Protein AF-A0A2E7NWS7-F1 (afdb_monomer)

pLDDT: mean 83.48, std 20.77, range [31.22, 98.38]

Solvent-accessible surface area (backbone atoms only — not comparable to full-atom values): 10881 Å² total; per-residue (Å²): 132,73,81,77,79,81,59,67,86,86,75,59,65,58,85,76,67,69,60,54,88,76,41,39,50,63,60,41,52,51,30,56,71,34,55,66,56,49,61,60,50,28,48,52,43,64,72,68,67,62,80,74,80,62,51,94,60,87,58,79,69,86,60,34,64,53,44,43,37,49,25,42,44,36,50,54,54,49,48,52,52,36,50,53,47,39,48,73,68,67,52,90,75,79,91,56,64,69,58,52,52,48,51,54,50,46,45,71,78,39,55,84,27,46,29,74,72,79,81,50,77,67,45,38,49,59,40,41,54,52,53,37,54,56,38,66,76,42,49,89,77,39,22,42,87,90,36,81,42,62,82,60,70,53,61,73,50,71,57,53,55,55,58,49,51,53,53,52,52,53,61,73,67,51,76,83,74,82,79,75,133

Nearest PDB structures (foldseek):
  1eni-assembly1_A  TM=9.028E-01  e=1.210E-08  Tequatrovirus T4
  1vas-assembly1_A  TM=8.992E-01  e=1.031E-07  Tequatrovirus T4
  2fcc-assembly2_B  TM=9.096E-01  e=2.380E-07  Tequatrovirus T4
  1enk-assembly1_A  TM=8.926E-01  e=9.265E-07  Tequatrovirus T4

Sequence (181 aa):
MDLHLLLPEDRMTRINTISPMDLLDQHLFAEWRELPRIFALARYWSDSGERSKIPDSYRLGAGHVRFFYDKLQWLAYRHAILTSELLARGYKLGSYDEQREYLKWLKAEYPQLWNGWEPSPADHRINLQRLQAKLEAKPDFYTQKKRRACPKHYEGRWMWWYRVTDKSRELLQQPAKDINP

Radius of gyration: 18.29 Å; Cα contacts (8 Å, |Δi|>4): 145; chains: 1; bounding box: 40×66×40 Å

Secondary structure (DSSP, 8-state):
--GGGSS-GGGS-----S-GGGS-HHHHHHHHHHTTHHHHHHHHHHHTT--PPPPSS--SSTTTTGGGTTBHHHHHHHHHHHHHHHHHTT------HHHHHHHHHHHHH-GGGB------HHHHHHHHHHHHHHHHHSGGG-EETTEEPPTTTTTTHHHHHHHHHHHHHHHHTS-------

Structure (mmCIF, N/CA/C/O backbone):
data_AF-A0A2E7NWS7-F1
#
_entry.id   AF-A0A2E7NWS7-F1
#
loop_
_atom_site.group_PDB
_atom_site.id
_atom_site.type_symbol
_atom_site.label_atom_id
_atom_site.label_alt_id
_atom_site.label_comp_id
_atom_site.label_asym_id
_atom_site.label_entity_id
_atom_site.label_seq_id
_atom_site.pdbx_PDB_ins_code
_atom_site.Cartn_x
_atom_site.Cartn_y
_atom_site.Cartn_z
_atom_site.occupancy
_atom_site.B_iso_or_equiv
_atom_site.auth_seq_id
_atom_site.auth_comp_id
_atom_site.auth_asym_id
_atom_site.auth_atom_id
_atom_site.pdbx_PDB_model_num
ATOM 1 N N . MET A 1 1 ? 3.474 -25.542 -11.628 1.00 31.78 1 MET A N 1
ATOM 2 C CA . MET A 1 1 ? 2.713 -25.589 -10.362 1.00 31.78 1 MET A CA 1
ATOM 3 C C . MET A 1 1 ? 2.728 -24.193 -9.785 1.00 31.78 1 MET A C 1
ATOM 5 O O . MET A 1 1 ? 3.804 -23.691 -9.492 1.00 31.78 1 MET A O 1
ATOM 9 N N . ASP A 1 2 ? 1.571 -23.541 -9.747 1.00 31.48 2 ASP A N 1
ATOM 10 C CA . ASP A 1 2 ? 1.462 -22.149 -9.320 1.00 31.48 2 ASP A CA 1
ATOM 11 C C . ASP A 1 2 ? 1.604 -22.073 -7.792 1.00 31.48 2 ASP A C 1
ATOM 13 O O . ASP A 1 2 ? 0.732 -22.524 -7.044 1.00 31.48 2 ASP A O 1
ATOM 17 N N . LEU A 1 3 ? 2.745 -21.557 -7.327 1.00 31.67 3 LEU A N 1
ATOM 18 C CA . LEU A 1 3 ? 3.114 -21.465 -5.909 1.00 31.67 3 LEU A CA 1
ATOM 19 C C . LEU A 1 3 ? 2.136 -20.576 -5.107 1.00 31.67 3 LEU A C 1
ATOM 21 O O . LEU A 1 3 ? 2.158 -20.567 -3.877 1.00 31.67 3 LEU A O 1
ATOM 25 N N . HIS A 1 4 ? 1.254 -19.848 -5.800 1.00 38.12 4 HIS A N 1
ATOM 26 C CA . HIS A 1 4 ? 0.215 -19.000 -5.225 1.00 38.12 4 HIS A CA 1
ATOM 27 C C . HIS A 1 4 ? -1.014 -19.753 -4.686 1.00 38.12 4 HIS A C 1
ATOM 29 O O . HIS A 1 4 ? -1.813 -19.141 -3.981 1.00 38.12 4 HIS A O 1
ATOM 35 N N . LEU A 1 5 ? -1.175 -21.055 -4.965 1.00 35.38 5 LEU A N 1
ATOM 36 C CA . LEU A 1 5 ? -2.379 -21.821 -4.595 1.00 35.38 5 LEU A CA 1
ATOM 37 C C . LEU A 1 5 ? -2.325 -22.518 -3.220 1.00 35.38 5 LEU A C 1
ATOM 39 O O . LEU A 1 5 ? -3.316 -23.118 -2.815 1.00 35.38 5 LEU A O 1
ATOM 43 N N . LEU A 1 6 ? -1.206 -22.448 -2.488 1.00 31.22 6 LEU A N 1
ATOM 44 C CA . LEU A 1 6 ? -1.020 -23.178 -1.218 1.00 31.22 6 LEU A CA 1
ATOM 45 C C . LEU A 1 6 ? -0.652 -22.298 -0.014 1.00 31.22 6 LEU A C 1
ATOM 47 O O . LEU A 1 6 ? -0.157 -22.803 0.991 1.00 31.22 6 LEU A O 1
ATOM 51 N N . LEU A 1 7 ? -0.903 -20.988 -0.071 1.00 34.09 7 LEU A N 1
ATOM 52 C CA . LEU A 1 7 ? -0.703 -20.107 1.082 1.00 34.09 7 LEU A CA 1
ATOM 53 C C . LEU A 1 7 ? -2.026 -19.442 1.483 1.00 34.09 7 LEU A C 1
ATOM 55 O O . LEU A 1 7 ? -2.755 -18.986 0.601 1.00 34.09 7 LEU A O 1
ATOM 59 N N . PRO A 1 8 ? -2.351 -19.376 2.791 1.00 40.38 8 PRO A N 1
ATOM 60 C CA . PRO A 1 8 ? -3.571 -18.730 3.259 1.00 40.38 8 PRO A CA 1
ATOM 61 C C . PRO A 1 8 ? -3.630 -17.290 2.737 1.00 40.38 8 PRO A C 1
ATOM 63 O O . PRO A 1 8 ? -2.614 -16.595 2.691 1.00 40.38 8 PRO A O 1
ATOM 66 N N . GLU A 1 9 ? -4.829 -16.824 2.375 1.00 49.28 9 GLU A N 1
ATOM 67 C CA . GLU A 1 9 ? -5.095 -15.480 1.829 1.00 49.28 9 GLU A CA 1
ATOM 68 C C . GLU A 1 9 ? -4.592 -14.308 2.711 1.00 49.28 9 GLU A C 1
ATOM 70 O O . GLU A 1 9 ? -4.728 -13.143 2.332 1.00 49.28 9 GLU A O 1
ATOM 75 N N . ASP A 1 10 ? -4.047 -14.585 3.901 1.00 46.34 10 ASP A N 1
ATOM 76 C CA . ASP A 1 10 ? -3.416 -13.615 4.801 1.00 46.34 10 ASP A CA 1
ATOM 77 C C . ASP A 1 10 ? -1.966 -13.245 4.431 1.00 46.34 10 ASP A C 1
ATOM 79 O O . ASP A 1 10 ? -1.443 -12.275 4.975 1.00 46.34 10 ASP A O 1
ATOM 83 N N . ARG A 1 11 ? -1.335 -13.956 3.481 1.00 53.81 11 ARG A N 1
ATOM 84 C CA . ARG A 1 11 ? 0.044 -13.688 3.023 1.00 53.81 11 ARG A CA 1
ATOM 85 C C . ARG A 1 11 ? 0.145 -12.894 1.721 1.00 53.81 11 ARG A C 1
ATOM 87 O O . ARG A 1 11 ? 1.234 -12.792 1.154 1.00 53.81 11 ARG A O 1
ATOM 94 N N . MET A 1 12 ? -0.957 -12.354 1.211 1.00 62.94 12 MET A N 1
ATOM 95 C CA . MET A 1 12 ? -0.928 -11.558 -0.014 1.00 62.94 12 MET A CA 1
ATOM 96 C C . MET A 1 12 ? -0.760 -10.079 0.326 1.00 62.94 12 MET A C 1
ATOM 98 O O . MET A 1 12 ? -1.660 -9.492 0.924 1.00 62.94 12 MET A O 1
ATOM 102 N N . THR A 1 13 ? 0.346 -9.479 -0.131 1.00 79.56 13 THR A N 1
ATOM 103 C CA . THR A 1 13 ? 0.516 -8.021 -0.155 1.00 79.56 13 THR A CA 1
ATOM 104 C C . THR A 1 13 ? -0.719 -7.393 -0.793 1.00 79.56 13 THR A C 1
ATOM 106 O O . THR A 1 13 ? -0.966 -7.594 -1.985 1.00 79.56 13 THR A O 1
ATOM 109 N N . ARG A 1 14 ? -1.504 -6.657 0.001 1.00 91.38 14 ARG A N 1
ATOM 110 C CA . ARG A 1 14 ? -2.707 -5.966 -0.477 1.00 91.38 14 ARG A CA 1
ATOM 111 C C . ARG A 1 14 ? -2.504 -4.462 -0.445 1.00 91.38 14 ARG A C 1
ATOM 113 O O . ARG A 1 14 ? -2.409 -3.865 0.623 1.00 91.38 14 ARG A O 1
ATOM 120 N N . ILE A 1 15 ? -2.538 -3.862 -1.624 1.00 96.69 15 ILE A N 1
ATOM 121 C CA . ILE A 1 15 ? -2.524 -2.421 -1.808 1.00 96.69 15 ILE A CA 1
ATOM 122 C C . ILE A 1 15 ? -3.959 -1.924 -1.926 1.00 96.69 15 ILE A C 1
ATOM 124 O O . ILE A 1 15 ? -4.731 -2.320 -2.811 1.00 96.69 15 ILE A O 1
ATOM 128 N N . ASN A 1 16 ? -4.329 -1.075 -0.981 1.00 96.75 16 ASN A N 1
ATOM 129 C CA . ASN A 1 16 ? -5.620 -0.429 -0.956 1.00 96.75 16 ASN A CA 1
ATOM 130 C C . ASN A 1 16 ? -5.595 0.813 -1.844 1.00 96.75 16 ASN A C 1
ATOM 132 O O . ASN A 1 16 ? -4.544 1.292 -2.255 1.00 96.75 16 ASN A O 1
ATOM 136 N N . THR A 1 17 ? -6.766 1.325 -2.188 1.00 95.62 17 THR A N 1
ATOM 137 C CA . THR A 1 17 ? -6.880 2.522 -3.034 1.00 95.62 17 THR A CA 1
ATOM 138 C C . THR A 1 17 ? -7.410 3.706 -2.241 1.00 95.62 17 THR A C 1
ATOM 140 O O . THR A 1 17 ? -7.111 4.844 -2.574 1.00 95.62 17 THR A O 1
ATOM 143 N N . ILE A 1 18 ? -8.143 3.462 -1.151 1.00 94.31 18 ILE A N 1
ATOM 144 C CA . ILE A 1 18 ? -8.714 4.523 -0.316 1.00 94.31 18 ILE A CA 1
ATOM 145 C C . ILE A 1 18 ? -7.652 5.299 0.478 1.00 94.31 18 ILE A C 1
ATOM 147 O O . ILE A 1 18 ? -6.502 4.860 0.628 1.00 94.31 18 ILE A O 1
ATOM 151 N N . SER A 1 19 ? -8.077 6.450 1.007 1.00 93.81 19 SER A N 1
ATOM 152 C CA . SER A 1 19 ? -7.271 7.309 1.876 1.00 93.81 19 SER A CA 1
ATOM 153 C C . SER A 1 19 ? -6.786 6.550 3.122 1.00 93.81 19 SER A C 1
ATOM 155 O O . SER A 1 19 ? -7.600 5.891 3.777 1.00 93.81 19 SER A O 1
ATOM 157 N N . PRO A 1 20 ? -5.500 6.673 3.510 1.00 95.50 20 PRO A N 1
ATOM 158 C CA . PRO A 1 20 ? -4.986 6.124 4.765 1.00 95.50 20 PRO A CA 1
ATOM 159 C C . PRO A 1 20 ? -5.781 6.543 6.007 1.00 95.50 20 PRO A C 1
ATOM 161 O O . PRO A 1 20 ? -5.979 5.729 6.908 1.00 95.50 20 PRO A O 1
ATOM 164 N N . MET A 1 21 ? -6.307 7.774 6.031 1.00 93.94 21 MET A N 1
ATOM 165 C CA . MET A 1 21 ? -7.132 8.291 7.136 1.00 93.94 21 MET A CA 1
ATOM 166 C C . MET A 1 21 ? -8.401 7.459 7.370 1.00 93.94 21 MET A C 1
ATOM 168 O O . MET A 1 21 ? -8.897 7.367 8.495 1.00 93.94 21 MET A O 1
ATOM 172 N N . ASP A 1 22 ? -8.899 6.817 6.314 1.00 94.31 22 ASP A N 1
ATOM 173 C CA . ASP A 1 22 ? -10.102 5.992 6.344 1.00 94.31 22 ASP A CA 1
ATOM 174 C C . ASP A 1 22 ? -9.806 4.514 6.605 1.00 94.31 22 ASP A C 1
ATOM 176 O O . ASP A 1 22 ? -10.730 3.731 6.839 1.00 94.31 22 ASP A O 1
ATOM 180 N N . LEU A 1 23 ? -8.538 4.099 6.585 1.00 96.75 23 LEU A N 1
ATOM 181 C CA . LEU A 1 23 ? -8.164 2.733 6.926 1.00 96.75 23 LEU A CA 1
ATOM 182 C C . LEU A 1 23 ? -8.283 2.508 8.434 1.00 96.75 23 LEU A C 1
ATOM 184 O O . LEU A 1 23 ? -7.879 3.344 9.244 1.00 96.75 23 LEU A O 1
ATOM 188 N N . LEU A 1 24 ? -8.802 1.342 8.812 1.00 97.38 24 LEU A N 1
ATOM 189 C CA . LEU A 1 24 ? -8.701 0.833 10.174 1.00 97.38 24 LEU A CA 1
ATOM 190 C C . LEU A 1 24 ? -7.235 0.542 10.498 1.00 97.38 24 LEU A C 1
ATOM 192 O O . LEU A 1 24 ? -6.440 0.245 9.610 1.00 97.38 24 LEU A O 1
ATOM 196 N N . ASP A 1 25 ? -6.887 0.633 11.771 1.00 97.44 25 ASP A N 1
ATOM 197 C CA . ASP A 1 25 ? -5.523 0.583 12.297 1.00 97.44 25 ASP A CA 1
ATOM 198 C C . ASP A 1 25 ? -4.734 -0.637 11.784 1.00 97.44 25 ASP A C 1
ATOM 200 O O . ASP A 1 25 ? -3.603 -0.520 11.314 1.00 97.44 25 ASP A O 1
ATOM 204 N N . GLN A 1 26 ? -5.366 -1.808 11.791 1.00 96.94 26 GLN A N 1
ATOM 205 C CA . GLN A 1 26 ? -4.784 -3.073 11.348 1.00 96.94 26 GLN A CA 1
ATOM 206 C C . GLN A 1 26 ? -4.626 -3.116 9.824 1.00 96.94 26 GLN A C 1
ATOM 208 O O . GLN A 1 26 ? -3.633 -3.638 9.327 1.00 96.94 26 GLN A O 1
ATOM 213 N N . HIS A 1 27 ? -5.578 -2.551 9.072 1.00 96.88 27 HIS A N 1
ATOM 214 C CA . HIS A 1 27 ? -5.481 -2.456 7.613 1.00 96.88 27 HIS A CA 1
ATOM 215 C C . HIS A 1 27 ? -4.379 -1.489 7.179 1.00 96.88 27 HIS A C 1
ATOM 217 O O . HIS A 1 27 ? -3.604 -1.816 6.284 1.00 96.88 27 HIS A O 1
ATOM 223 N N . LEU A 1 28 ? -4.295 -0.339 7.847 1.00 97.62 28 LEU A N 1
ATOM 224 C CA . LEU A 1 28 ? -3.268 0.673 7.645 1.00 97.62 28 LEU A CA 1
ATOM 225 C C . LEU A 1 28 ? -1.869 0.095 7.890 1.00 97.62 28 LEU A C 1
ATOM 227 O O . LEU A 1 28 ? -0.998 0.188 7.027 1.00 97.62 28 LEU A O 1
ATOM 231 N N . PHE A 1 29 ? -1.667 -0.535 9.050 1.00 96.06 29 PHE A N 1
ATOM 232 C CA . PHE A 1 29 ? -0.366 -1.086 9.420 1.00 96.06 29 PHE A CA 1
ATOM 233 C C . PHE A 1 29 ? 0.041 -2.276 8.540 1.00 96.06 29 PHE A C 1
ATOM 235 O O . PHE A 1 29 ? 1.203 -2.381 8.148 1.00 96.06 29 PHE A O 1
ATOM 242 N N . ALA A 1 30 ? -0.905 -3.160 8.198 1.00 94.88 30 ALA A N 1
ATOM 243 C CA . ALA A 1 30 ? -0.635 -4.292 7.314 1.00 94.88 30 ALA A CA 1
ATOM 244 C C . ALA A 1 30 ? -0.175 -3.826 5.927 1.00 94.88 30 ALA A C 1
ATOM 246 O O . ALA A 1 30 ? 0.859 -4.284 5.445 1.00 94.88 30 ALA A O 1
ATOM 247 N N . GLU A 1 31 ? -0.892 -2.871 5.328 1.00 96.38 31 GLU A N 1
ATOM 248 C CA . GLU A 1 31 ? -0.530 -2.329 4.020 1.00 96.38 31 GLU A CA 1
ATOM 249 C C . GLU A 1 31 ? 0.840 -1.650 4.046 1.00 96.38 31 GLU A C 1
ATOM 251 O O . GLU A 1 31 ? 1.681 -1.934 3.195 1.00 96.38 31 GLU A O 1
ATOM 256 N N . TRP A 1 32 ? 1.086 -0.798 5.044 1.00 95.62 32 TRP A N 1
ATOM 257 C CA . TRP A 1 32 ? 2.375 -0.133 5.222 1.00 95.62 32 TRP A CA 1
ATOM 258 C C . TRP A 1 32 ? 3.541 -1.134 5.276 1.00 95.62 32 TRP A C 1
ATOM 260 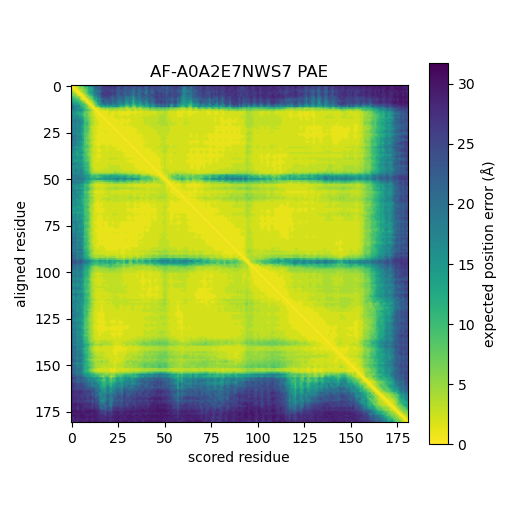O O . TRP A 1 32 ? 4.547 -0.949 4.598 1.00 95.62 32 TRP A O 1
ATOM 270 N N . ARG A 1 33 ? 3.389 -2.236 6.018 1.00 93.38 33 ARG A N 1
ATOM 271 C CA . ARG A 1 33 ? 4.425 -3.272 6.157 1.00 93.38 33 ARG A CA 1
ATOM 272 C C . ARG A 1 33 ? 4.635 -4.095 4.880 1.00 93.38 33 ARG A C 1
ATOM 274 O O . ARG A 1 33 ? 5.723 -4.621 4.647 1.00 93.38 33 ARG A O 1
ATOM 281 N N . GLU A 1 34 ? 3.587 -4.290 4.086 1.00 93.19 34 GLU A N 1
ATOM 282 C CA . GLU A 1 34 ? 3.598 -5.201 2.936 1.00 93.19 34 GLU A CA 1
ATOM 283 C C . GLU A 1 34 ? 3.930 -4.515 1.612 1.00 93.19 34 GLU A C 1
ATOM 285 O O . GLU A 1 34 ? 4.553 -5.145 0.754 1.00 93.19 34 GLU A O 1
ATOM 290 N N . LEU A 1 35 ? 3.555 -3.243 1.451 1.00 95.19 35 LEU A N 1
ATOM 291 C CA . LEU A 1 35 ? 3.794 -2.452 0.243 1.00 95.19 35 LEU A CA 1
ATOM 292 C C . LEU A 1 35 ? 5.269 -2.449 -0.195 1.00 95.19 35 LEU A C 1
ATOM 294 O O . LEU A 1 35 ? 5.512 -2.686 -1.381 1.00 95.19 35 LEU A O 1
ATOM 298 N N . PRO A 1 36 ? 6.267 -2.290 0.702 1.00 93.69 36 PRO A N 1
ATOM 299 C CA . PRO A 1 36 ? 7.674 -2.238 0.305 1.00 93.69 36 PRO A CA 1
ATOM 300 C C . PRO A 1 36 ? 8.167 -3.475 -0.453 1.00 93.69 36 PRO A C 1
ATOM 302 O O . PRO A 1 36 ? 9.110 -3.387 -1.236 1.00 93.69 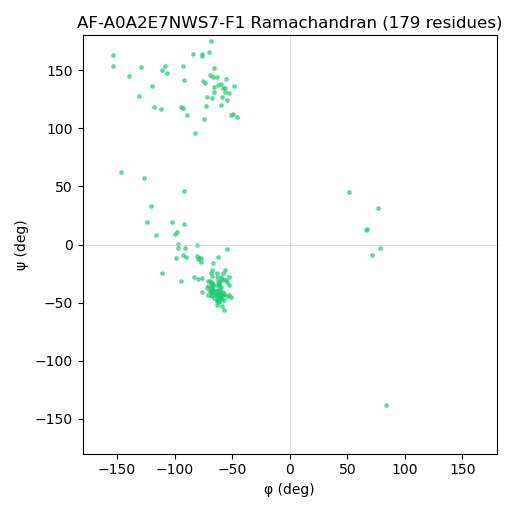36 PRO A O 1
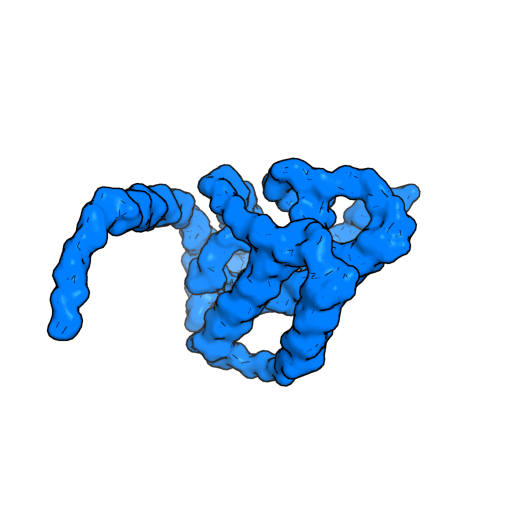ATOM 305 N N . ARG A 1 37 ? 7.512 -4.628 -0.268 1.00 92.94 37 ARG A N 1
ATOM 306 C CA . ARG A 1 37 ? 7.862 -5.883 -0.950 1.00 92.94 37 ARG A CA 1
ATOM 307 C C . ARG A 1 37 ? 7.694 -5.783 -2.467 1.00 92.94 37 ARG A C 1
ATOM 309 O O . ARG A 1 37 ? 8.408 -6.466 -3.195 1.00 92.94 37 ARG A O 1
ATOM 316 N N . ILE A 1 38 ? 6.782 -4.932 -2.946 1.00 95.75 38 ILE A N 1
ATOM 317 C CA . ILE A 1 38 ? 6.510 -4.783 -4.382 1.00 95.75 38 ILE A CA 1
ATOM 318 C C . ILE A 1 38 ? 7.712 -4.187 -5.114 1.00 95.75 38 ILE A C 1
ATOM 320 O O . ILE A 1 38 ? 7.991 -4.610 -6.229 1.00 95.75 38 ILE A O 1
ATOM 324 N N . PHE A 1 39 ? 8.464 -3.277 -4.490 1.00 96.25 39 PHE A N 1
ATOM 325 C CA . PHE A 1 39 ? 9.630 -2.653 -5.122 1.00 96.25 39 PHE A CA 1
ATOM 326 C C . PHE A 1 39 ? 10.684 -3.691 -5.536 1.00 96.25 39 PHE A C 1
ATOM 328 O O . PHE A 1 39 ? 11.142 -3.700 -6.677 1.00 96.25 39 PHE A O 1
ATOM 335 N N . ALA A 1 40 ? 11.002 -4.624 -4.634 1.00 93.88 40 ALA A N 1
ATOM 336 C CA . ALA A 1 40 ? 11.951 -5.699 -4.912 1.00 93.88 40 ALA A CA 1
ATOM 337 C C . ALA A 1 40 ? 11.420 -6.692 -5.959 1.00 93.88 40 ALA A C 1
ATOM 339 O O . ALA A 1 40 ? 12.181 -7.152 -6.811 1.00 93.88 40 ALA A O 1
ATOM 340 N N . LEU A 1 41 ? 10.120 -7.002 -5.915 1.00 94.94 41 LEU A N 1
ATOM 341 C CA . LEU A 1 41 ? 9.474 -7.898 -6.875 1.00 94.94 41 LEU A CA 1
ATOM 342 C C . LEU A 1 41 ? 9.419 -7.303 -8.288 1.00 94.94 41 LEU A C 1
ATOM 344 O O . LEU A 1 41 ? 9.688 -8.012 -9.252 1.00 94.94 41 LEU A O 1
ATOM 348 N N . ALA A 1 42 ? 9.114 -6.010 -8.408 1.00 95.88 42 ALA A N 1
ATOM 349 C CA . ALA A 1 42 ? 9.084 -5.297 -9.681 1.00 95.88 42 ALA A CA 1
ATOM 350 C C . ALA A 1 42 ? 10.477 -5.237 -10.320 1.00 95.88 42 ALA A C 1
ATOM 352 O O . ALA A 1 42 ? 10.616 -5.499 -11.514 1.00 95.88 42 ALA A O 1
ATOM 353 N N . ARG A 1 43 ? 11.513 -4.984 -9.505 1.00 95.62 43 ARG A N 1
ATOM 354 C CA . ARG A 1 43 ? 12.912 -5.073 -9.936 1.00 95.62 43 ARG A CA 1
ATOM 355 C C . ARG A 1 43 ? 13.237 -6.463 -10.482 1.00 95.62 43 ARG A C 1
ATOM 357 O O . ARG A 1 43 ? 13.641 -6.581 -11.628 1.00 95.62 43 ARG A O 1
ATOM 364 N N . TYR A 1 44 ? 13.004 -7.508 -9.682 1.00 94.81 44 TYR A N 1
ATOM 365 C CA . TYR A 1 44 ? 13.302 -8.886 -10.087 1.00 94.81 44 TYR A CA 1
ATOM 366 C C . TYR A 1 44 ? 12.568 -9.281 -11.374 1.00 94.81 44 TYR A C 1
ATOM 368 O O . TYR A 1 44 ? 13.148 -9.912 -12.254 1.00 94.81 44 TYR A O 1
ATOM 376 N N . TRP A 1 45 ? 11.306 -8.873 -11.507 1.00 94.38 45 TRP A N 1
ATOM 377 C CA . TRP A 1 45 ? 10.536 -9.083 -12.726 1.00 94.38 45 TRP A CA 1
ATOM 378 C C . TRP A 1 45 ? 11.181 -8.389 -13.935 1.00 94.38 45 TRP A C 1
ATOM 380 O O . TRP A 1 45 ? 11.373 -9.037 -14.963 1.00 94.38 45 TRP A O 1
ATOM 390 N N . SER A 1 46 ? 11.596 -7.125 -13.797 1.00 93.62 46 SER A N 1
ATOM 391 C CA . SER A 1 46 ? 12.295 -6.391 -14.860 1.00 93.62 46 SER A CA 1
ATOM 392 C C . SER A 1 46 ? 13.625 -7.051 -15.243 1.00 93.62 46 SER A C 1
ATOM 394 O O . SER A 1 46 ? 13.903 -7.198 -16.431 1.00 93.62 46 SER A O 1
ATOM 396 N N . ASP A 1 47 ? 14.416 -7.491 -14.262 1.00 94.75 47 ASP A N 1
ATOM 397 C CA . ASP A 1 47 ? 15.725 -8.128 -14.481 1.00 94.75 47 ASP A CA 1
ATOM 398 C C . ASP A 1 47 ? 15.613 -9.501 -15.143 1.00 94.75 47 ASP A C 1
ATOM 400 O O . ASP A 1 47 ? 16.442 -9.881 -15.967 1.00 94.75 47 ASP A O 1
ATOM 404 N N . SER A 1 48 ? 14.574 -10.259 -14.792 1.00 91.50 48 SER A N 1
ATOM 405 C CA . SER A 1 48 ? 14.356 -11.605 -15.325 1.00 91.50 48 SER A CA 1
ATOM 406 C C . SER A 1 48 ? 14.042 -11.627 -16.826 1.00 91.50 48 SER A C 1
ATOM 408 O O . SER A 1 48 ? 14.078 -12.690 -17.446 1.00 91.50 48 SER A O 1
ATOM 410 N N . GLY A 1 49 ? 13.679 -10.480 -17.413 1.00 84.81 49 GLY A N 1
ATOM 411 C CA . GLY A 1 49 ? 13.162 -10.402 -18.779 1.00 84.81 49 GLY A CA 1
ATOM 412 C C . GLY A 1 49 ? 11.801 -11.091 -18.958 1.00 84.81 49 GLY A C 1
ATOM 413 O O . GLY A 1 49 ? 11.375 -11.314 -20.095 1.00 84.81 49 GLY A O 1
ATOM 414 N N . GLU A 1 50 ? 11.116 -11.447 -17.862 1.00 82.19 50 GLU A N 1
ATOM 415 C CA . GLU A 1 50 ? 9.801 -12.082 -17.882 1.00 82.19 50 GLU A CA 1
ATOM 416 C C . GLU A 1 50 ? 8.786 -11.172 -18.586 1.00 82.19 50 GLU A C 1
ATOM 418 O O . GLU A 1 50 ? 8.480 -10.070 -18.145 1.00 82.19 50 GLU A O 1
ATOM 423 N N . ARG A 1 51 ? 8.188 -11.663 -19.676 1.00 77.12 51 ARG A N 1
ATOM 424 C CA . ARG A 1 51 ? 7.201 -10.908 -20.473 1.00 77.12 51 ARG A CA 1
ATOM 425 C C . ARG A 1 51 ? 5.757 -11.142 -20.038 1.00 77.12 51 ARG A C 1
ATOM 427 O O . ARG A 1 51 ? 4.824 -10.889 -20.800 1.00 77.12 51 ARG A O 1
ATOM 434 N N . SER A 1 52 ? 5.563 -11.659 -18.827 1.00 85.62 52 SER A N 1
ATOM 435 C CA . SER A 1 52 ? 4.237 -11.824 -18.247 1.00 85.62 52 SER A CA 1
ATOM 436 C C . SER A 1 52 ? 3.497 -10.496 -18.259 1.00 85.62 52 SER A C 1
ATOM 438 O O . SER A 1 52 ? 3.968 -9.508 -17.698 1.00 85.62 52 SER A O 1
ATOM 440 N N . LYS A 1 53 ? 2.310 -10.490 -18.866 1.00 90.88 53 LYS A N 1
ATOM 441 C CA . LYS A 1 53 ? 1.519 -9.273 -19.020 1.00 90.88 53 LYS A CA 1
ATOM 442 C C . LYS A 1 53 ? 1.194 -8.662 -17.652 1.00 90.88 53 LYS A C 1
ATOM 444 O O . LYS A 1 53 ? 0.639 -9.337 -16.775 1.00 90.88 53 LYS A O 1
ATOM 449 N N . ILE A 1 54 ? 1.520 -7.379 -17.493 1.00 94.50 54 ILE A N 1
ATOM 450 C CA . ILE A 1 54 ? 1.004 -6.550 -16.404 1.00 94.50 54 ILE A CA 1
ATOM 451 C C . ILE A 1 54 ? -0.495 -6.359 -16.653 1.00 94.50 54 ILE A C 1
ATOM 453 O O . ILE A 1 54 ? -0.885 -5.974 -17.754 1.00 94.50 54 ILE A O 1
ATOM 457 N N . PRO A 1 55 ? -1.358 -6.669 -15.675 1.00 96.44 55 PRO A N 1
ATOM 458 C CA . PRO A 1 55 ? -2.776 -6.362 -15.764 1.00 96.44 55 PRO A CA 1
ATOM 459 C C . PRO A 1 55 ? -3.087 -4.924 -16.197 1.00 96.44 55 PRO A C 1
ATOM 461 O O . PRO A 1 55 ? -2.536 -3.981 -15.642 1.00 96.44 55 PRO A O 1
ATOM 464 N N . ASP A 1 56 ? -4.051 -4.756 -17.104 1.00 95.50 56 ASP A N 1
ATOM 465 C CA . ASP A 1 56 ? -4.470 -3.423 -17.577 1.00 95.50 56 ASP A CA 1
ATOM 466 C C . ASP A 1 56 ? -5.376 -2.693 -16.562 1.00 95.50 56 ASP A C 1
ATOM 468 O O . ASP A 1 56 ? -5.610 -1.493 -16.661 1.00 95.50 56 ASP A O 1
ATOM 472 N N . SER A 1 57 ? -5.907 -3.423 -15.576 1.00 95.69 57 SER A N 1
ATOM 473 C CA . SER A 1 57 ? -6.877 -2.926 -14.599 1.00 95.69 57 SER A CA 1
ATOM 474 C C . SER A 1 57 ? -6.598 -3.441 -13.192 1.00 95.69 57 SER A C 1
ATOM 476 O O . SER A 1 57 ? -6.177 -4.596 -13.002 1.00 95.69 57 SER A O 1
ATOM 478 N N . TYR A 1 58 ? -6.876 -2.580 -12.206 1.00 96.38 58 TYR A N 1
ATOM 479 C CA . TYR A 1 58 ? -6.784 -2.925 -10.794 1.00 96.38 58 TYR A CA 1
ATOM 480 C C . TYR A 1 58 ? -7.728 -4.086 -10.480 1.00 96.38 58 TYR A C 1
ATOM 482 O O . TYR A 1 58 ? -8.863 -4.168 -10.950 1.00 96.38 58 TYR A O 1
ATOM 490 N N . ARG A 1 59 ? -7.229 -5.021 -9.679 1.00 94.62 59 ARG A N 1
ATOM 491 C CA . ARG A 1 59 ? -7.923 -6.254 -9.303 1.00 94.62 59 ARG A CA 1
ATOM 492 C C . ARG A 1 59 ? -7.419 -6.730 -7.959 1.00 94.62 59 ARG A C 1
ATOM 494 O O . ARG A 1 59 ? -6.339 -6.333 -7.542 1.00 94.62 59 ARG A O 1
ATOM 501 N N . LEU A 1 60 ? -8.158 -7.615 -7.305 1.00 92.06 60 LEU A N 1
ATOM 502 C CA . LEU A 1 60 ? -7.718 -8.297 -6.088 1.00 92.06 60 LEU A CA 1
ATOM 503 C C . LEU A 1 60 ? -7.431 -9.770 -6.387 1.00 92.06 60 LEU A C 1
ATOM 505 O O . LEU A 1 60 ? -8.034 -10.344 -7.290 1.00 92.06 60 LEU A O 1
ATOM 509 N N . GLY A 1 61 ? -6.545 -10.390 -5.607 1.00 90.44 61 GLY A N 1
ATOM 510 C CA . GLY A 1 61 ? -6.140 -11.779 -5.821 1.00 90.44 61 GLY A CA 1
ATOM 511 C C . GLY A 1 61 ? -5.034 -11.904 -6.869 1.00 90.44 61 GLY A C 1
ATOM 512 O O . GLY A 1 61 ? -4.075 -11.127 -6.872 1.00 90.44 61 GLY A O 1
ATOM 513 N N . ALA A 1 62 ? -5.146 -12.900 -7.748 1.00 89.62 62 ALA A N 1
ATOM 514 C CA . ALA A 1 62 ? -4.132 -13.185 -8.757 1.00 89.62 62 ALA A CA 1
ATOM 515 C C . ALA A 1 62 ? -3.844 -11.956 -9.643 1.00 89.62 62 ALA A C 1
ATOM 517 O O . ALA A 1 62 ? -4.748 -11.288 -10.149 1.00 89.62 62 ALA A O 1
ATOM 518 N N . GLY A 1 63 ? -2.559 -11.640 -9.811 1.00 92.12 63 GLY A N 1
ATOM 519 C CA . GLY A 1 63 ? -2.102 -10.482 -10.581 1.00 92.12 63 GLY A CA 1
ATOM 520 C C . GLY A 1 63 ? -2.199 -9.129 -9.864 1.00 92.12 63 GLY A C 1
ATOM 521 O O . GLY A 1 63 ? -1.725 -8.148 -10.424 1.00 92.12 63 GLY A O 1
ATOM 522 N N . HIS A 1 64 ? -2.733 -9.050 -8.637 1.00 95.38 64 HIS A N 1
ATOM 523 C CA . HIS A 1 64 ? -2.822 -7.787 -7.886 1.00 95.38 64 HIS A CA 1
ATOM 524 C C . HIS A 1 64 ? -1.456 -7.121 -7.684 1.00 95.38 64 HIS A C 1
ATOM 526 O O . HIS A 1 64 ? -1.300 -5.940 -7.952 1.00 95.38 64 HIS A O 1
ATOM 532 N N . VAL A 1 65 ? -0.449 -7.878 -7.244 1.00 95.38 65 VAL A N 1
ATOM 533 C CA . VAL A 1 65 ? 0.900 -7.334 -7.017 1.00 95.38 65 VAL A CA 1
ATOM 534 C C . VAL A 1 65 ? 1.562 -6.937 -8.340 1.00 95.38 65 VAL A C 1
ATOM 536 O O . VAL A 1 65 ? 2.094 -5.835 -8.452 1.00 95.38 65 VAL A O 1
ATOM 539 N N . ARG A 1 66 ? 1.450 -7.789 -9.370 1.00 95.38 66 ARG A N 1
ATOM 540 C CA . ARG A 1 66 ? 1.999 -7.526 -10.710 1.00 95.38 66 ARG A CA 1
ATOM 541 C C . ARG A 1 66 ? 1.388 -6.285 -11.362 1.00 95.38 66 ARG A C 1
ATOM 543 O O . ARG A 1 66 ? 2.101 -5.580 -12.062 1.00 95.38 66 ARG A O 1
ATOM 550 N N . PHE A 1 67 ? 0.109 -5.987 -11.108 1.00 97.44 67 PHE A N 1
ATOM 551 C CA . PHE A 1 67 ? -0.537 -4.752 -11.575 1.00 97.44 67 PHE A CA 1
ATOM 552 C C . PHE A 1 67 ? 0.251 -3.493 -11.185 1.00 97.44 67 PHE A C 1
ATOM 554 O O . PHE A 1 67 ? 0.179 -2.505 -11.903 1.00 97.44 67 PHE A O 1
ATOM 561 N N . PHE A 1 68 ? 1.007 -3.518 -10.083 1.00 98.00 68 PHE A N 1
ATOM 562 C CA . PHE A 1 68 ? 1.761 -2.364 -9.599 1.00 98.00 68 PHE A CA 1
ATOM 563 C C . PHE A 1 68 ? 3.239 -2.330 -10.004 1.00 98.00 68 PHE A C 1
ATOM 565 O O . PHE A 1 68 ? 3.932 -1.394 -9.607 1.00 98.00 68 PHE A O 1
ATOM 572 N N . TYR A 1 69 ? 3.747 -3.309 -10.758 1.00 97.19 69 TYR A N 1
ATOM 573 C CA . TYR A 1 69 ? 5.179 -3.372 -11.085 1.00 97.19 69 TYR A CA 1
ATOM 574 C C . TYR A 1 69 ? 5.679 -2.158 -11.868 1.00 97.19 69 TYR A C 1
ATOM 576 O O . TYR A 1 69 ? 6.808 -1.734 -11.663 1.00 97.19 69 TYR A O 1
ATOM 584 N N . ASP A 1 70 ? 4.828 -1.559 -12.693 1.00 97.25 70 ASP A N 1
ATOM 585 C CA . ASP A 1 70 ? 5.105 -0.358 -13.480 1.00 97.25 70 ASP A CA 1
ATOM 586 C C . ASP A 1 70 ? 4.581 0.937 -12.832 1.00 97.25 70 ASP A C 1
ATOM 588 O O . ASP A 1 70 ? 4.563 1.974 -13.488 1.00 97.25 70 ASP A O 1
ATOM 592 N N . LYS A 1 71 ? 4.132 0.903 -11.567 1.00 98.25 71 LYS A N 1
ATOM 593 C CA . LYS A 1 71 ? 3.457 2.023 -10.872 1.00 98.25 71 LYS A CA 1
ATOM 594 C C . LYS A 1 71 ? 4.205 2.466 -9.612 1.00 98.25 71 LYS A C 1
ATOM 596 O O . LYS A 1 71 ? 3.598 2.840 -8.600 1.00 98.25 71 LYS A O 1
ATOM 601 N N . LEU A 1 72 ? 5.537 2.381 -9.629 1.00 98.38 72 LEU A N 1
ATOM 602 C CA . LEU A 1 72 ? 6.348 2.553 -8.421 1.00 98.38 72 LEU A CA 1
ATOM 603 C C . LEU A 1 72 ? 6.312 3.983 -7.869 1.00 98.38 72 LEU A C 1
ATOM 605 O O . LEU A 1 72 ? 6.410 4.156 -6.653 1.00 98.38 72 LEU A O 1
ATOM 609 N N . GLN A 1 73 ? 6.085 4.998 -8.713 1.00 98.06 73 GLN A N 1
ATOM 610 C CA . GLN A 1 73 ? 5.912 6.378 -8.246 1.00 98.06 73 GLN A CA 1
ATOM 611 C C . GLN A 1 73 ? 4.680 6.503 -7.343 1.00 98.06 73 GLN A C 1
ATOM 613 O O . GLN A 1 73 ? 4.757 7.098 -6.264 1.00 98.06 73 GLN A O 1
ATOM 618 N N . TRP A 1 74 ? 3.554 5.913 -7.758 1.00 97.81 74 TRP A N 1
ATOM 619 C CA . TRP A 1 74 ? 2.329 5.923 -6.960 1.00 97.81 74 TRP A CA 1
ATOM 620 C C . TRP A 1 74 ? 2.503 5.147 -5.652 1.00 97.81 74 TRP A C 1
ATOM 622 O O . TRP A 1 74 ? 2.094 5.630 -4.597 1.00 97.81 74 TRP A O 1
ATOM 632 N N . LEU A 1 75 ? 3.172 3.988 -5.684 1.00 97.94 75 LEU A N 1
ATOM 633 C CA . LEU A 1 75 ? 3.465 3.216 -4.473 1.00 97.94 75 LEU A CA 1
ATOM 634 C C . LEU A 1 75 ? 4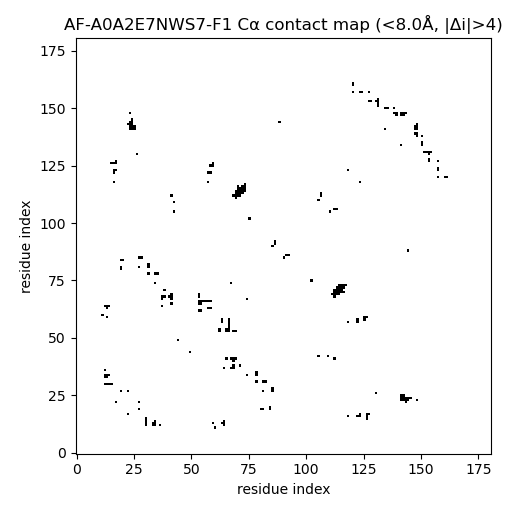.377 3.964 -3.496 1.00 97.94 75 LEU A C 1
ATOM 636 O O . LEU A 1 75 ? 4.128 3.927 -2.292 1.00 97.94 75 LEU A O 1
ATOM 640 N N . ALA A 1 76 ? 5.407 4.655 -3.987 1.00 97.06 76 ALA A N 1
ATOM 641 C CA . ALA A 1 76 ? 6.300 5.449 -3.148 1.00 97.06 76 ALA A CA 1
ATOM 642 C C . ALA A 1 76 ? 5.540 6.586 -2.445 1.00 97.06 76 ALA A C 1
ATOM 644 O O . ALA A 1 76 ? 5.656 6.749 -1.228 1.00 97.06 76 ALA A O 1
ATOM 645 N N . TYR A 1 77 ? 4.695 7.315 -3.186 1.00 96.25 77 TYR A N 1
ATOM 646 C CA . TYR A 1 77 ? 3.813 8.332 -2.608 1.00 96.25 77 TYR A CA 1
ATOM 647 C C . TYR A 1 77 ? 2.845 7.726 -1.584 1.00 96.25 77 TYR A C 1
ATOM 649 O O . TYR A 1 77 ? 2.721 8.224 -0.464 1.00 96.25 77 TYR A O 1
ATOM 657 N N . ARG A 1 78 ? 2.211 6.601 -1.933 1.00 97.12 78 ARG A N 1
ATOM 658 C CA . ARG A 1 78 ? 1.284 5.887 -1.056 1.00 97.12 78 ARG A CA 1
ATOM 659 C C . ARG A 1 78 ? 1.949 5.442 0.248 1.00 97.12 78 ARG A C 1
ATOM 661 O O . ARG A 1 78 ? 1.385 5.629 1.322 1.00 97.12 78 ARG A O 1
ATOM 668 N N . HIS A 1 79 ? 3.159 4.897 0.181 1.00 96.00 79 HIS A N 1
ATOM 669 C CA . HIS A 1 79 ? 3.911 4.495 1.365 1.00 96.00 79 HIS A CA 1
ATOM 670 C C . HIS A 1 79 ? 4.221 5.684 2.285 1.00 96.00 79 HIS A C 1
ATOM 672 O O . HIS A 1 79 ? 4.105 5.564 3.507 1.00 96.00 79 HIS A O 1
ATOM 678 N N . ALA A 1 80 ? 4.553 6.847 1.714 1.00 94.88 80 ALA A N 1
ATOM 679 C CA . ALA A 1 80 ? 4.784 8.065 2.485 1.00 94.88 80 ALA A CA 1
ATOM 680 C C . ALA A 1 80 ? 3.520 8.512 3.242 1.00 94.88 80 ALA A C 1
ATOM 682 O O . ALA A 1 80 ? 3.586 8.739 4.449 1.00 94.88 80 ALA A O 1
ATOM 683 N N . ILE A 1 81 ? 2.355 8.557 2.585 1.00 96.12 81 ILE A N 1
ATOM 684 C CA . ILE A 1 81 ? 1.097 8.949 3.250 1.00 96.12 81 ILE A CA 1
ATOM 685 C C . ILE A 1 81 ? 0.616 7.915 4.285 1.00 96.12 81 ILE A C 1
ATOM 687 O O . ILE A 1 81 ? 0.066 8.304 5.313 1.00 96.12 81 ILE A O 1
ATOM 691 N N . LEU A 1 82 ? 0.863 6.613 4.071 1.00 96.19 82 LEU A N 1
ATOM 692 C CA . LEU A 1 82 ? 0.607 5.568 5.075 1.00 96.19 82 LEU A CA 1
ATOM 693 C C . LEU A 1 82 ? 1.493 5.767 6.313 1.00 96.19 82 LEU A C 1
ATOM 695 O O . LEU A 1 82 ? 1.014 5.676 7.442 1.00 96.19 82 LEU A O 1
ATOM 699 N N . THR A 1 83 ? 2.774 6.076 6.094 1.00 95.44 83 THR A N 1
ATOM 700 C CA . THR A 1 83 ? 3.747 6.342 7.163 1.00 95.44 83 THR A CA 1
ATOM 701 C C . THR A 1 83 ? 3.324 7.555 7.990 1.00 95.44 83 THR A C 1
ATOM 703 O O . THR A 1 83 ? 3.272 7.467 9.216 1.00 95.44 83 THR A O 1
ATOM 706 N N . SER A 1 84 ? 2.952 8.661 7.338 1.00 95.50 84 SER A N 1
ATOM 707 C CA . SER A 1 84 ? 2.465 9.867 8.017 1.00 95.50 84 SER A CA 1
ATOM 708 C C . SER A 1 84 ? 1.222 9.596 8.866 1.00 95.50 84 SER A C 1
ATOM 710 O O . SER A 1 84 ? 1.162 10.030 10.014 1.00 95.50 84 SER A O 1
ATOM 712 N N . GLU A 1 85 ? 0.255 8.835 8.347 1.00 97.31 85 GLU A N 1
ATOM 713 C CA . GLU A 1 85 ? -0.956 8.485 9.097 1.00 97.31 85 GLU A CA 1
ATOM 714 C C . GLU A 1 85 ? -0.649 7.580 10.305 1.00 97.31 85 GLU A C 1
ATOM 716 O O . GLU A 1 85 ? -1.200 7.779 11.388 1.00 97.31 85 GLU A O 1
ATOM 721 N N . LEU A 1 86 ? 0.262 6.610 10.167 1.00 96.50 86 LEU A N 1
ATOM 722 C CA . LEU A 1 86 ? 0.697 5.773 11.291 1.00 96.50 86 LEU A CA 1
ATOM 723 C C . LEU A 1 86 ? 1.382 6.598 12.387 1.00 96.50 86 LEU A C 1
ATOM 725 O O . LEU A 1 86 ? 1.068 6.432 13.569 1.00 96.50 86 LEU A O 1
ATOM 729 N N . LEU A 1 87 ? 2.275 7.516 12.014 1.00 95.62 87 LEU A N 1
ATOM 730 C CA . LEU A 1 87 ? 2.909 8.432 12.964 1.00 95.62 87 LEU A CA 1
ATOM 731 C C . LEU A 1 87 ? 1.866 9.321 13.656 1.00 95.62 87 LEU A C 1
ATOM 733 O O . LEU A 1 87 ? 1.891 9.444 14.880 1.00 95.62 87 LEU A O 1
ATOM 737 N N . ALA A 1 88 ? 0.890 9.848 12.911 1.00 96.19 88 ALA A N 1
ATOM 738 C CA . ALA A 1 88 ? -0.207 10.648 13.460 1.00 96.19 88 ALA A CA 1
ATOM 739 C C . ALA A 1 88 ? -1.087 9.863 14.453 1.00 96.19 88 ALA A C 1
ATOM 741 O O . ALA A 1 88 ? -1.593 10.425 15.424 1.00 96.19 88 ALA A O 1
ATOM 742 N N . ARG A 1 89 ? -1.234 8.543 14.267 1.00 97.12 89 A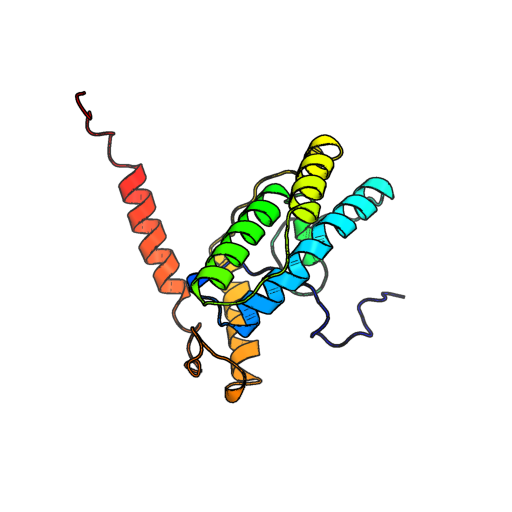RG A N 1
ATOM 743 C CA . ARG A 1 89 ? -1.915 7.644 15.221 1.00 97.12 89 ARG A CA 1
ATOM 744 C C . ARG A 1 89 ? -1.035 7.220 16.407 1.00 97.12 89 ARG A C 1
ATOM 746 O O . ARG A 1 89 ? -1.496 6.492 17.294 1.00 97.12 89 ARG A O 1
ATOM 753 N N . GLY A 1 90 ? 0.214 7.678 16.461 1.00 96.12 90 GLY A N 1
ATOM 754 C CA . GLY A 1 90 ? 1.159 7.404 17.540 1.00 96.12 90 GLY A CA 1
ATOM 755 C C . GLY A 1 90 ? 1.762 6.000 17.491 1.00 96.12 90 GLY A C 1
ATOM 756 O O . GLY A 1 90 ? 2.018 5.419 18.548 1.00 96.12 90 GLY A O 1
ATOM 757 N N . TYR A 1 91 ? 1.936 5.426 16.297 1.00 95.38 91 TYR A N 1
ATOM 758 C CA . TYR A 1 91 ? 2.745 4.220 16.115 1.00 95.38 91 TYR A CA 1
ATOM 759 C C . TYR A 1 91 ? 4.233 4.563 16.196 1.00 95.38 91 TYR A C 1
ATOM 761 O O . TYR A 1 91 ? 4.679 5.578 15.665 1.00 95.38 91 TYR A O 1
ATOM 769 N N . LYS A 1 92 ? 5.015 3.686 16.831 1.00 93.50 92 LYS A N 1
ATOM 770 C CA . LYS A 1 92 ? 6.479 3.754 16.811 1.00 93.50 92 LYS A CA 1
ATOM 771 C C . LYS A 1 92 ? 6.977 2.952 15.616 1.00 93.50 92 LYS A C 1
ATOM 773 O O . LYS A 1 92 ? 6.812 1.735 15.585 1.00 93.50 92 LYS A O 1
ATOM 778 N N . LEU A 1 93 ? 7.536 3.643 14.633 1.00 89.94 93 LEU A N 1
ATOM 779 C CA . LEU A 1 93 ? 8.054 3.047 13.407 1.00 89.94 93 LEU A CA 1
ATOM 780 C C . LEU A 1 93 ? 9.590 3.067 13.444 1.00 89.94 93 LEU A C 1
ATOM 782 O O . LEU A 1 93 ? 10.172 3.965 14.049 1.00 89.94 93 LEU A O 1
ATOM 786 N N . GLY A 1 94 ? 10.238 2.069 12.838 1.00 82.38 94 GLY A N 1
ATOM 787 C CA . GLY A 1 94 ? 11.702 2.032 12.709 1.00 82.38 94 GLY A CA 1
ATOM 788 C C . GLY A 1 94 ? 12.242 3.116 11.766 1.00 82.38 94 GLY A C 1
ATOM 789 O O . GLY A 1 94 ? 11.464 3.838 11.142 1.00 82.38 94 GLY A O 1
ATOM 790 N N . SER A 1 95 ? 13.572 3.232 11.653 1.00 70.19 95 SER A N 1
ATOM 791 C CA . SER A 1 95 ? 14.189 4.130 10.663 1.00 70.19 95 SER A CA 1
ATOM 792 C C . SER A 1 95 ? 13.853 3.692 9.230 1.00 70.19 95 SER A C 1
ATOM 794 O O . SER A 1 95 ? 13.760 2.500 8.943 1.00 70.19 95 SER A O 1
ATOM 796 N N . TYR A 1 96 ? 13.677 4.671 8.339 1.00 72.75 96 TYR A N 1
ATOM 797 C CA . TYR A 1 96 ? 13.324 4.488 6.924 1.00 72.75 96 TYR A CA 1
ATOM 798 C C . TYR A 1 96 ? 14.404 4.980 5.962 1.00 72.75 96 TYR A C 1
ATOM 800 O O . TYR A 1 96 ? 14.157 5.070 4.758 1.00 72.75 96 TYR A O 1
ATOM 808 N N . ASP A 1 97 ? 15.575 5.354 6.468 1.00 77.94 97 ASP A N 1
ATOM 809 C CA . ASP A 1 97 ? 16.605 5.978 5.638 1.00 77.94 97 ASP A CA 1
ATOM 810 C C . ASP A 1 97 ? 17.100 5.017 4.552 1.00 77.94 97 ASP A C 1
ATOM 812 O O . ASP A 1 97 ? 17.155 5.390 3.383 1.00 77.94 97 ASP A O 1
ATOM 816 N N . GLU A 1 98 ? 17.284 3.740 4.894 1.00 81.88 98 GLU A N 1
ATOM 817 C CA . GLU A 1 98 ? 17.637 2.686 3.936 1.00 81.88 98 GLU A CA 1
ATOM 818 C C . GLU A 1 98 ? 16.587 2.524 2.828 1.00 81.88 98 GLU A C 1
ATOM 820 O O . GLU A 1 98 ? 16.924 2.402 1.651 1.00 81.88 98 GLU A O 1
ATOM 825 N N . GLN A 1 99 ? 15.296 2.575 3.176 1.00 85.88 99 GLN A N 1
ATOM 826 C CA . GLN A 1 99 ? 14.226 2.475 2.187 1.00 85.88 99 GLN A CA 1
ATOM 827 C C . GLN A 1 99 ? 14.211 3.695 1.260 1.00 85.88 99 GLN A C 1
ATOM 829 O O . GLN A 1 99 ? 13.997 3.548 0.058 1.00 85.88 99 GLN A O 1
ATOM 834 N N . ARG A 1 100 ? 14.435 4.901 1.792 1.00 88.38 100 ARG A N 1
ATOM 835 C CA . ARG A 1 100 ? 14.489 6.128 0.985 1.00 88.38 100 ARG A CA 1
ATOM 836 C C . ARG A 1 100 ? 15.631 6.089 -0.021 1.00 88.38 100 ARG A C 1
ATOM 838 O O . ARG A 1 100 ? 15.403 6.403 -1.188 1.00 88.38 100 ARG A O 1
ATOM 845 N N . GLU A 1 101 ? 16.820 5.673 0.405 1.00 92.94 101 GLU A N 1
ATOM 846 C CA . GLU A 1 101 ? 17.964 5.529 -0.499 1.00 92.94 101 GLU A CA 1
ATOM 847 C C . GLU A 1 101 ? 17.727 4.423 -1.533 1.00 92.94 101 GLU A C 1
ATOM 849 O O . GLU A 1 101 ? 17.955 4.639 -2.725 1.00 92.94 101 GLU A O 1
ATOM 854 N N . TYR A 1 102 ? 17.146 3.291 -1.124 1.00 93.50 102 TYR A N 1
ATOM 855 C CA . TYR A 1 102 ? 16.754 2.235 -2.057 1.00 93.50 102 TYR A CA 1
ATOM 856 C C . TYR A 1 102 ? 15.768 2.730 -3.124 1.00 93.50 102 TYR A C 1
ATOM 858 O O . TYR A 1 102 ? 15.935 2.422 -4.301 1.00 93.50 102 TYR A O 1
ATOM 866 N N . LEU A 1 103 ? 14.767 3.533 -2.751 1.00 95.12 103 LEU A N 1
ATOM 867 C CA . LEU A 1 103 ? 13.804 4.097 -3.701 1.00 95.12 103 LEU A CA 1
ATOM 868 C C . LEU A 1 103 ? 14.440 5.108 -4.665 1.00 95.12 103 LEU A C 1
ATOM 870 O O . LEU A 1 103 ? 14.061 5.139 -5.835 1.00 95.12 103 LEU A O 1
ATOM 874 N N . LYS A 1 104 ? 15.408 5.914 -4.208 1.00 96.25 104 LYS A N 1
ATOM 875 C CA . LYS A 1 104 ? 16.168 6.820 -5.087 1.00 96.25 104 LYS A CA 1
ATOM 876 C C . LYS A 1 104 ? 16.967 6.039 -6.126 1.00 96.25 104 LYS A C 1
ATOM 878 O O . LYS A 1 104 ? 16.884 6.358 -7.309 1.00 96.25 104 LYS A O 1
ATOM 883 N N . TRP A 1 105 ? 17.689 5.009 -5.687 1.00 97.31 105 TRP A N 1
ATOM 884 C CA . TRP A 1 105 ? 18.436 4.119 -6.574 1.00 97.31 105 TRP A CA 1
ATOM 885 C C . TRP A 1 105 ? 17.504 3.397 -7.556 1.00 97.31 105 TRP A C 1
ATOM 887 O O . TRP A 1 105 ? 17.727 3.439 -8.760 1.00 97.31 105 TRP A O 1
ATOM 897 N N . LEU A 1 106 ? 16.398 2.825 -7.068 1.00 96.75 106 LEU A N 1
ATOM 898 C CA . LEU A 1 106 ? 15.437 2.100 -7.901 1.00 96.75 106 LEU A CA 1
ATOM 899 C C . LEU A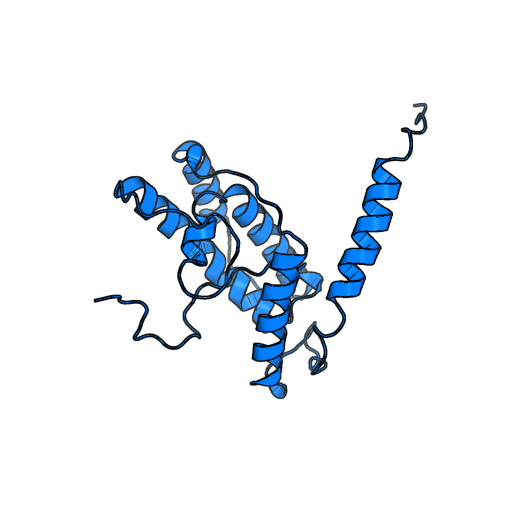 1 106 ? 14.828 2.996 -8.986 1.00 96.75 106 LEU A C 1
ATOM 901 O O . LEU A 1 106 ? 14.659 2.557 -10.118 1.00 96.75 106 LEU A O 1
ATOM 905 N N . LYS A 1 107 ? 14.534 4.259 -8.661 1.00 97.69 107 LYS A N 1
ATOM 906 C CA . LYS A 1 107 ? 14.065 5.251 -9.634 1.00 97.69 107 LYS A CA 1
ATOM 907 C C . LYS A 1 107 ? 15.108 5.548 -10.716 1.00 97.69 107 LYS A C 1
ATOM 909 O O . LYS A 1 107 ? 14.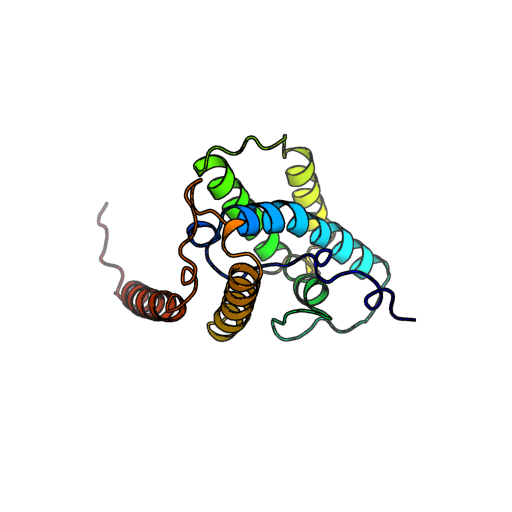727 5.747 -11.865 1.00 97.69 107 LYS A O 1
ATOM 914 N N . ALA A 1 108 ? 16.386 5.634 -10.344 1.00 97.81 108 ALA A N 1
ATOM 915 C CA . ALA A 1 108 ? 17.471 5.932 -11.276 1.00 97.81 108 ALA A CA 1
ATOM 916 C C . ALA A 1 108 ? 17.750 4.758 -12.228 1.00 97.81 108 ALA A C 1
ATOM 918 O O . ALA A 1 108 ? 17.883 4.975 -13.428 1.00 97.81 108 ALA A O 1
ATOM 919 N N . GLU A 1 109 ? 17.775 3.531 -11.705 1.00 97.94 109 GLU A N 1
ATOM 920 C CA . GLU A 1 109 ? 18.105 2.326 -12.479 1.00 97.94 109 GLU A CA 1
ATOM 921 C C . GLU A 1 109 ? 16.914 1.751 -13.265 1.00 97.94 109 GLU A C 1
ATOM 923 O O . GLU A 1 109 ? 17.102 1.133 -14.309 1.00 97.94 109 GLU A O 1
ATOM 928 N N . TYR A 1 110 ? 15.678 1.953 -12.787 1.00 97.31 110 TYR A N 1
ATOM 929 C CA . TYR A 1 110 ? 14.460 1.400 -13.399 1.00 97.31 110 TYR A CA 1
ATOM 930 C C . TYR A 1 110 ? 13.415 2.491 -13.685 1.00 97.31 110 TYR A C 1
ATOM 932 O O . TYR A 1 110 ? 12.272 2.394 -13.213 1.00 97.31 110 TYR A O 1
ATOM 940 N N . PRO A 1 111 ? 13.751 3.538 -14.465 1.00 97.44 111 PRO A N 1
ATOM 941 C CA . PRO A 1 111 ? 12.825 4.633 -14.755 1.00 97.44 111 PRO A CA 1
ATOM 942 C C . PRO A 1 111 ? 11.534 4.155 -15.439 1.00 97.44 111 PRO A C 1
ATOM 944 O O . PRO A 1 111 ? 10.473 4.728 -15.205 1.00 97.44 111 PRO A O 1
ATOM 947 N N . GLN A 1 112 ? 11.589 3.064 -16.210 1.00 95.81 112 GLN A N 1
ATOM 948 C CA . GLN A 1 112 ? 10.435 2.448 -16.873 1.00 95.81 112 GLN A CA 1
ATOM 949 C C . GLN A 1 112 ? 9.375 1.907 -15.903 1.00 95.81 112 GLN A C 1
ATOM 951 O O . GLN A 1 112 ? 8.211 1.780 -16.279 1.00 95.81 112 GLN A O 1
ATOM 956 N N . LEU A 1 113 ? 9.758 1.584 -14.662 1.00 97.06 113 LEU A N 1
ATOM 957 C CA . LEU A 1 113 ? 8.837 1.113 -13.625 1.00 97.06 113 LEU A CA 1
ATOM 958 C C . LEU A 1 113 ? 8.250 2.273 -12.802 1.00 97.06 113 LEU A C 1
ATOM 960 O O . LEU A 1 113 ? 7.326 2.087 -12.007 1.00 97.06 113 LEU A O 1
ATOM 964 N N . TRP A 1 114 ? 8.790 3.484 -12.958 1.00 97.75 114 TRP A N 1
ATOM 965 C CA . TRP A 1 114 ? 8.518 4.625 -12.088 1.00 97.75 114 TRP A CA 1
ATOM 966 C C . TRP A 1 114 ? 7.356 5.499 -12.577 1.00 97.75 114 TRP A C 1
ATOM 968 O O . TRP A 1 114 ? 7.453 6.726 -12.577 1.00 97.75 114 TRP A O 1
ATOM 978 N N . ASN A 1 115 ? 6.238 4.887 -12.972 1.00 97.50 115 ASN A N 1
ATOM 979 C CA . ASN A 1 115 ? 5.075 5.636 -13.452 1.00 97.50 115 ASN A CA 1
ATOM 980 C C . ASN A 1 115 ? 4.077 5.945 -12.330 1.00 97.50 115 ASN A C 1
ATOM 982 O O . ASN A 1 115 ? 3.971 5.233 -11.321 1.00 97.50 115 ASN A O 1
ATOM 986 N N . GLY A 1 116 ? 3.333 7.032 -12.524 1.00 95.50 116 GLY A N 1
ATOM 987 C CA . GLY A 1 116 ? 2.164 7.371 -11.726 1.00 95.50 116 GLY A CA 1
ATOM 988 C C . GLY A 1 116 ? 0.951 6.518 -12.099 1.00 95.50 116 GLY A C 1
ATOM 989 O O . GLY A 1 116 ? 0.882 5.912 -13.166 1.00 95.50 116 GLY A O 1
ATOM 990 N N . TRP A 1 117 ? -0.027 6.486 -11.203 1.00 96.81 117 TRP A N 1
ATOM 991 C CA . TRP A 1 117 ? -1.333 5.879 -11.427 1.00 96.81 117 TRP A CA 1
ATOM 992 C C . TRP A 1 117 ? -2.357 6.565 -10.528 1.00 96.81 117 TRP A C 1
ATOM 994 O O . TRP A 1 117 ? -2.000 7.073 -9.466 1.00 96.81 117 TRP A O 1
ATOM 1004 N N . GLU A 1 118 ? -3.621 6.561 -10.932 1.00 92.69 118 GLU A N 1
ATOM 1005 C CA . GLU A 1 118 ? -4.720 7.055 -10.113 1.00 92.69 118 GLU A CA 1
ATOM 1006 C C . GLU A 1 118 ? -5.849 6.015 -10.097 1.00 92.69 118 GLU A C 1
ATOM 1008 O O . GLU A 1 118 ? -6.262 5.548 -11.164 1.00 92.69 118 GLU A O 1
ATOM 1013 N N . PRO A 1 119 ? -6.334 5.606 -8.910 1.00 93.88 119 PRO A N 1
ATOM 1014 C CA . PRO A 1 119 ? -7.448 4.679 -8.811 1.00 93.88 119 PRO A CA 1
ATOM 1015 C C . PRO A 1 119 ? -8.736 5.304 -9.342 1.00 93.88 119 PRO A C 1
ATOM 1017 O O . PRO A 1 119 ? -9.107 6.424 -8.999 1.00 93.88 119 PRO A O 1
ATOM 1020 N N . SER A 1 120 ? -9.472 4.533 -10.132 1.00 92.38 120 SER A N 1
ATOM 1021 C CA . SER A 1 120 ? -10.818 4.897 -10.550 1.00 92.38 120 SER A CA 1
ATOM 1022 C C . SER A 1 120 ? -11.837 4.674 -9.418 1.00 92.38 120 SER A C 1
ATOM 1024 O O . SER A 1 120 ? -11.601 3.898 -8.481 1.00 92.38 120 SER A O 1
ATOM 1026 N N . PRO A 1 121 ? -13.047 5.256 -9.517 1.00 89.81 121 PRO A N 1
ATOM 1027 C CA . PRO A 1 121 ? -14.141 4.941 -8.597 1.00 89.81 121 PRO A CA 1
ATOM 1028 C C . PRO A 1 121 ? -14.491 3.444 -8.534 1.00 89.81 121 PRO A C 1
ATOM 1030 O O . PRO A 1 121 ? -14.912 2.947 -7.486 1.00 89.81 121 PRO A O 1
ATOM 1033 N N . ALA A 1 122 ? -14.304 2.704 -9.634 1.00 91.12 122 ALA A N 1
ATOM 1034 C CA . ALA A 1 122 ? -14.504 1.257 -9.662 1.00 91.12 122 ALA A CA 1
ATOM 1035 C C . ALA A 1 122 ? -13.439 0.521 -8.831 1.00 91.12 122 ALA A C 1
ATOM 1037 O O . ALA A 1 122 ? -13.774 -0.395 -8.077 1.00 91.12 122 ALA A O 1
ATOM 1038 N N . ASP A 1 123 ? -12.187 0.979 -8.881 1.00 93.75 123 ASP A N 1
ATOM 1039 C CA . ASP A 1 123 ? -11.077 0.398 -8.118 1.00 93.75 123 ASP A CA 1
ATOM 1040 C C . ASP A 1 123 ? -11.277 0.609 -6.616 1.00 93.75 123 ASP A C 1
ATOM 1042 O O . ASP A 1 123 ? -11.089 -0.307 -5.809 1.00 93.75 123 ASP A O 1
ATOM 1046 N N . HIS A 1 124 ? -11.744 1.800 -6.229 1.00 92.88 124 HIS A N 1
ATOM 1047 C CA . HIS A 1 124 ? -12.175 2.078 -4.860 1.00 92.88 124 HIS A CA 1
ATOM 1048 C C . HIS A 1 124 ? -13.307 1.164 -4.405 1.00 92.88 124 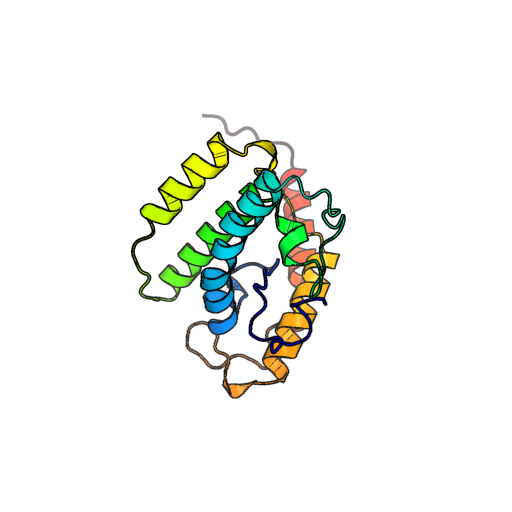HIS A C 1
ATOM 1050 O O . HIS A 1 124 ? -13.257 0.657 -3.286 1.00 92.88 124 HIS A O 1
ATOM 1056 N N . ARG A 1 125 ? -14.308 0.909 -5.254 1.00 92.19 125 ARG A N 1
ATOM 1057 C CA . ARG A 1 125 ? -15.431 0.022 -4.918 1.00 92.19 125 ARG A CA 1
ATOM 1058 C C . ARG A 1 125 ? -14.961 -1.405 -4.642 1.00 92.19 125 ARG A C 1
ATOM 1060 O O . ARG A 1 125 ? -15.317 -1.958 -3.604 1.00 92.19 125 ARG A O 1
ATOM 1067 N N . ILE A 1 126 ? -14.134 -1.966 -5.527 1.00 93.25 126 ILE A N 1
ATOM 1068 C CA . ILE A 1 126 ? -13.557 -3.310 -5.362 1.00 93.25 126 ILE A CA 1
ATOM 1069 C C . ILE A 1 126 ? -12.743 -3.380 -4.062 1.00 93.25 126 ILE A C 1
ATOM 1071 O O . ILE A 1 126 ? -12.859 -4.334 -3.288 1.00 93.25 126 ILE A O 1
ATOM 1075 N N . ASN A 1 127 ? -11.937 -2.351 -3.788 1.00 94.56 127 ASN A N 1
ATOM 1076 C CA . ASN A 1 127 ? -11.127 -2.294 -2.579 1.00 94.56 127 ASN A CA 1
ATOM 1077 C C . ASN A 1 127 ? -11.971 -2.190 -1.293 1.00 94.56 127 ASN A C 1
ATOM 1079 O O . ASN A 1 127 ? -11.739 -2.945 -0.347 1.00 94.56 127 ASN A O 1
ATOM 1083 N N . LEU A 1 128 ? -12.974 -1.308 -1.271 1.00 94.75 128 LEU A N 1
ATOM 1084 C CA . LEU A 1 128 ? -13.885 -1.118 -0.138 1.00 94.75 128 LEU A CA 1
ATOM 1085 C C . LEU A 1 128 ? -14.665 -2.393 0.189 1.00 94.75 128 LEU A C 1
ATOM 1087 O O . LEU A 1 128 ? -14.736 -2.765 1.357 1.00 94.75 128 LEU A O 1
ATOM 1091 N N . GLN A 1 129 ? -15.180 -3.099 -0.823 1.00 93.50 129 GLN A N 1
ATOM 1092 C CA . GLN A 1 129 ? -15.871 -4.381 -0.632 1.00 93.50 129 GLN A CA 1
ATOM 1093 C C . GLN A 1 129 ? -14.975 -5.403 0.077 1.00 93.50 129 GLN A C 1
ATOM 1095 O O . GLN A 1 129 ? -15.408 -6.078 1.009 1.00 93.50 129 GLN A O 1
ATOM 1100 N N . ARG A 1 130 ? -13.693 -5.484 -0.305 1.00 94.50 130 ARG A N 1
ATOM 1101 C CA . ARG A 1 130 ? -12.742 -6.391 0.349 1.00 94.50 130 ARG A CA 1
ATOM 1102 C C . ARG A 1 130 ? -12.416 -5.972 1.781 1.00 94.50 130 ARG A C 1
ATOM 1104 O O . ARG A 1 130 ? -12.288 -6.845 2.637 1.00 94.50 130 ARG A O 1
ATOM 1111 N N . LEU A 1 131 ? -12.246 -4.676 2.040 1.00 95.38 131 LEU A N 1
ATOM 1112 C CA . LEU A 1 131 ? -11.991 -4.159 3.387 1.00 95.38 131 LEU A CA 1
ATOM 1113 C C . LEU A 1 131 ? -13.180 -4.420 4.321 1.00 95.38 131 LEU A C 1
ATOM 1115 O O . LEU A 1 131 ? -12.967 -4.855 5.452 1.00 95.38 131 LEU A O 1
ATOM 1119 N N . GLN A 1 132 ? -14.403 -4.223 3.826 1.00 95.00 132 GLN A N 1
ATOM 1120 C CA . GLN A 1 132 ? -15.637 -4.520 4.550 1.00 95.00 132 GLN A CA 1
ATOM 1121 C C . GLN A 1 132 ? -15.756 -6.018 4.860 1.00 95.00 132 GLN A C 1
ATOM 1123 O O . GLN A 1 132 ? -15.902 -6.383 6.020 1.00 95.00 132 GLN A O 1
ATOM 1128 N N . ALA A 1 133 ? -15.548 -6.896 3.873 1.00 93.69 133 ALA A N 1
ATOM 1129 C CA . ALA A 1 133 ? -15.582 -8.343 4.096 1.00 93.69 133 ALA A CA 1
ATOM 1130 C C . ALA A 1 133 ? -14.531 -8.820 5.123 1.00 93.69 133 ALA A C 1
ATOM 1132 O O . ALA A 1 133 ? -14.788 -9.718 5.922 1.00 93.69 133 ALA A O 1
ATOM 1133 N N . LYS A 1 134 ? -13.328 -8.218 5.136 1.00 94.19 134 LYS A N 1
ATOM 1134 C CA . LYS A 1 134 ? -12.302 -8.528 6.149 1.00 94.19 134 LYS A CA 1
ATOM 1135 C C . LYS A 1 134 ? -12.719 -8.057 7.547 1.00 94.19 134 LYS A C 1
ATOM 1137 O O . LYS A 1 134 ? -12.484 -8.791 8.502 1.00 94.19 134 LYS A O 1
ATOM 1142 N N . LEU A 1 135 ? -13.339 -6.879 7.653 1.00 94.94 135 LEU A N 1
ATOM 1143 C CA . LEU A 1 135 ? -13.893 -6.358 8.904 1.00 94.94 135 LEU A CA 1
ATOM 1144 C C . LEU A 1 135 ? -14.993 -7.274 9.459 1.00 94.94 135 LEU A C 1
ATOM 1146 O O . LEU A 1 135 ? -14.917 -7.671 10.617 1.00 94.94 135 LEU A O 1
ATOM 1150 N N . GLU A 1 136 ? -15.958 -7.661 8.626 1.00 94.69 136 GLU A N 1
ATOM 1151 C CA . GLU A 1 136 ? -17.072 -8.547 8.997 1.00 94.69 136 GLU A CA 1
ATOM 1152 C C . GLU A 1 136 ? -16.610 -9.929 9.458 1.00 94.69 136 GLU A C 1
ATOM 1154 O O . GLU A 1 136 ? -17.199 -10.507 10.366 1.00 94.69 136 GLU A O 1
ATOM 1159 N N . ALA A 1 137 ? -15.524 -10.447 8.880 1.00 94.06 137 ALA A N 1
ATOM 1160 C CA . ALA A 1 137 ? -14.960 -11.727 9.289 1.00 94.06 137 ALA A CA 1
ATOM 1161 C C . ALA A 1 137 ? -14.339 -11.697 10.700 1.00 94.06 137 ALA A C 1
ATOM 1163 O O . ALA A 1 137 ? -14.189 -12.751 11.317 1.00 94.06 137 ALA A O 1
ATOM 1164 N N . LYS A 1 138 ? -13.919 -10.523 11.202 1.00 93.56 138 LYS A N 1
ATOM 1165 C CA . LYS A 1 138 ? -13.261 -10.363 12.515 1.00 93.56 138 LYS A CA 1
ATOM 1166 C C . LYS A 1 138 ? -13.628 -9.020 13.178 1.00 93.56 138 LYS A C 1
ATOM 1168 O O . LYS A 1 138 ? -12.734 -8.206 13.415 1.00 93.56 138 LYS A O 1
ATOM 1173 N N . PRO A 1 139 ? -14.902 -8.761 13.509 1.00 90.69 139 PRO A N 1
ATOM 1174 C CA . PRO A 1 139 ? -15.370 -7.428 13.904 1.00 90.69 139 PRO A CA 1
ATOM 1175 C C . PRO A 1 139 ? -14.690 -6.894 15.173 1.00 90.69 139 PRO A C 1
ATOM 1177 O O . PRO A 1 139 ? -14.375 -5.709 15.249 1.00 90.69 139 PRO A O 1
ATOM 1180 N N . ASP A 1 140 ? -14.385 -7.767 16.136 1.00 93.06 140 ASP A N 1
ATOM 1181 C CA . ASP A 1 140 ? -13.747 -7.381 17.403 1.00 93.06 140 ASP A CA 1
ATOM 1182 C C . ASP A 1 140 ? -12.232 -7.151 17.298 1.00 93.06 140 ASP A C 1
ATOM 1184 O O . ASP A 1 140 ? -11.622 -6.611 18.220 1.00 93.06 140 ASP A O 1
ATOM 1188 N N . PHE A 1 141 ? -11.609 -7.544 16.183 1.00 94.38 141 PHE A N 1
ATOM 1189 C CA . PHE A 1 141 ? -10.170 -7.376 15.971 1.00 94.38 141 PHE A CA 1
ATOM 1190 C C . PHE A 1 141 ? -9.802 -5.952 15.548 1.00 94.38 141 PHE A C 1
ATOM 1192 O O . PHE A 1 141 ? -8.689 -5.497 15.818 1.00 94.38 141 PHE A O 1
ATOM 1199 N N . TYR A 1 142 ? -10.710 -5.257 14.861 1.00 96.00 142 TYR A N 1
ATOM 1200 C CA . TYR A 1 142 ? -10.390 -3.998 14.204 1.00 96.00 142 TYR A CA 1
ATOM 1201 C C . TYR A 1 142 ? -10.643 -2.771 15.073 1.00 96.00 142 TYR A C 1
ATOM 1203 O O . TYR A 1 142 ? -11.650 -2.646 15.774 1.00 96.00 142 TYR A O 1
ATOM 1211 N N . THR A 1 143 ? -9.743 -1.800 14.945 1.00 96.50 143 THR A N 1
ATOM 1212 C CA . THR A 1 143 ? -9.835 -0.507 15.616 1.00 96.50 143 THR A CA 1
ATOM 1213 C C . THR A 1 143 ? -9.660 0.642 14.633 1.00 96.50 143 THR A C 1
ATOM 1215 O O . THR A 1 143 ? -9.009 0.516 13.598 1.00 96.50 143 THR A O 1
ATOM 1218 N N . GLN A 1 144 ? -10.248 1.786 14.957 1.00 94.38 144 GLN A N 1
ATOM 1219 C CA . GLN A 1 144 ? -9.966 3.059 14.319 1.00 94.38 144 GLN A CA 1
ATOM 1220 C C . GLN A 1 144 ? -9.415 4.005 15.378 1.00 94.38 144 GLN A C 1
ATOM 1222 O O . GLN A 1 144 ? -10.107 4.313 16.351 1.00 94.38 144 GLN A O 1
ATOM 1227 N N . LYS A 1 145 ? -8.175 4.474 15.199 1.00 93.31 145 LYS A N 1
ATOM 1228 C CA . LYS A 1 145 ? -7.524 5.387 16.150 1.00 93.31 145 LYS A CA 1
ATOM 1229 C C . LYS A 1 145 ? -7.593 4.835 17.583 1.00 93.31 145 LYS A C 1
ATOM 1231 O O . LYS A 1 145 ? -7.931 5.555 18.522 1.00 93.31 145 LYS A O 1
ATOM 1236 N N . LYS A 1 146 ? -7.291 3.538 17.733 1.00 92.69 146 LYS A N 1
ATOM 1237 C CA . LYS A 1 146 ? -7.254 2.788 19.004 1.00 92.69 146 LYS A CA 1
ATOM 1238 C C . LYS A 1 146 ? -8.613 2.607 19.695 1.00 92.69 146 LYS A C 1
ATOM 1240 O O . LYS A 1 146 ? -8.661 2.194 20.849 1.00 92.69 146 LYS A O 1
ATOM 1245 N N . ARG A 1 147 ? -9.723 2.884 19.006 1.00 94.94 147 ARG A N 1
ATOM 1246 C CA . ARG A 1 147 ? -11.091 2.599 19.473 1.00 94.94 147 ARG A CA 1
ATOM 1247 C C . ARG A 1 147 ? -11.709 1.497 18.630 1.00 94.94 147 ARG A C 1
ATOM 1249 O O . ARG A 1 147 ? -11.373 1.387 17.456 1.00 94.94 147 ARG A O 1
ATOM 1256 N N . ARG A 1 148 ? -12.608 0.692 19.202 1.00 95.31 148 ARG A N 1
ATOM 1257 C CA . ARG A 1 148 ? -13.301 -0.377 18.462 1.00 95.31 148 ARG A CA 1
ATOM 1258 C C . ARG A 1 148 ? -13.946 0.189 17.195 1.00 95.31 148 ARG A C 1
ATOM 1260 O O . ARG A 1 148 ? -14.619 1.218 17.253 1.00 95.31 148 ARG A O 1
ATOM 1267 N N . ALA A 1 149 ? -13.701 -0.465 16.064 1.00 93.94 149 ALA A N 1
ATOM 1268 C CA . ALA A 1 149 ? -14.256 -0.042 14.789 1.00 93.94 149 ALA A CA 1
ATOM 1269 C C . ALA A 1 149 ? -15.774 -0.270 14.746 1.00 93.94 149 ALA A C 1
ATOM 1271 O O . ALA A 1 149 ? -16.288 -1.246 15.291 1.00 93.94 149 ALA A O 1
ATOM 1272 N N . CYS A 1 150 ? -16.494 0.614 14.053 1.00 92.50 150 CYS A N 1
ATOM 1273 C CA . CYS A 1 150 ? -17.876 0.341 13.671 1.00 92.50 150 CYS A CA 1
ATOM 1274 C C . CYS A 1 150 ? -17.893 -0.837 12.679 1.00 92.50 150 CYS A C 1
ATOM 1276 O O . CYS A 1 150 ? -17.161 -0.764 11.692 1.00 92.50 150 CYS A O 1
ATOM 1278 N N . PRO A 1 151 ? -18.736 -1.876 12.848 1.00 90.06 151 PRO A N 1
ATOM 1279 C CA . PRO A 1 151 ? -18.833 -2.985 11.888 1.00 90.06 151 PRO A CA 1
ATOM 1280 C C . PRO A 1 151 ? -19.167 -2.545 10.454 1.00 90.06 151 PRO A C 1
ATOM 1282 O O . PRO A 1 151 ? -18.851 -3.243 9.499 1.00 90.06 151 PRO A O 1
ATOM 1285 N N . LYS A 1 152 ? -19.765 -1.359 10.304 1.00 90.00 152 LYS A N 1
ATOM 1286 C CA . LYS A 1 152 ? -20.163 -0.750 9.030 1.00 90.00 152 LYS A CA 1
ATOM 1287 C C . LYS A 1 152 ? -19.209 0.352 8.564 1.00 90.00 152 LYS A C 1
ATOM 1289 O O . LYS A 1 152 ? -19.588 1.213 7.780 1.00 90.00 152 LYS A O 1
ATOM 1294 N N . HIS A 1 153 ? -17.977 0.383 9.077 1.00 93.00 153 HIS A N 1
ATOM 1295 C CA . HIS A 1 153 ? -17.021 1.483 8.869 1.00 93.00 153 HIS A CA 1
ATOM 1296 C C . HIS A 1 153 ? -16.757 1.833 7.393 1.00 93.00 153 HIS A C 1
ATOM 1298 O O . HIS A 1 153 ? -16.500 2.999 7.062 1.00 93.00 153 HIS A O 1
ATOM 1304 N N . TYR A 1 154 ? -16.814 0.836 6.505 1.00 92.62 154 TYR A N 1
ATOM 1305 C CA . TYR A 1 154 ? -16.608 1.025 5.070 1.00 92.62 154 TYR A CA 1
ATOM 1306 C C . TYR A 1 154 ? -17.915 1.121 4.267 1.00 92.62 154 TYR A C 1
ATOM 1308 O O . TYR A 1 154 ? -17.873 1.536 3.105 1.00 92.62 154 TYR A O 1
ATOM 1316 N N . GLU A 1 155 ? -19.071 0.804 4.861 1.00 86.50 155 GLU A N 1
ATOM 1317 C CA . GLU A 1 155 ? -20.371 0.944 4.200 1.00 86.50 155 GLU A CA 1
ATOM 1318 C C . GLU A 1 155 ? -20.649 2.416 3.861 1.00 86.50 155 GLU A C 1
ATOM 1320 O O . GLU A 1 155 ? -20.373 3.329 4.637 1.00 86.50 155 GLU A O 1
ATOM 1325 N N . GLY A 1 156 ? -21.179 2.680 2.664 1.00 71.81 156 GLY A N 1
ATOM 1326 C CA . GLY A 1 156 ? -21.583 4.033 2.266 1.00 71.81 156 GLY A CA 1
ATOM 1327 C C . GLY A 1 156 ? -20.436 5.017 1.989 1.00 71.81 156 GLY A C 1
ATOM 1328 O O . GLY A 1 156 ? -20.675 6.082 1.416 1.00 71.81 156 GLY A O 1
ATOM 1329 N N . ARG A 1 157 ? -19.181 4.662 2.289 1.00 72.56 157 ARG A N 1
ATOM 1330 C CA . ARG A 1 157 ? -18.009 5.536 2.101 1.00 72.56 157 ARG A CA 1
ATOM 1331 C C . ARG A 1 157 ? -17.693 5.826 0.628 1.00 72.56 157 ARG A C 1
ATOM 1333 O O . ARG A 1 157 ? -17.136 6.874 0.312 1.00 72.56 157 ARG A O 1
ATOM 1340 N N . TRP A 1 158 ? -18.157 4.974 -0.287 1.00 62.66 158 TRP A N 1
ATOM 1341 C CA . TRP A 1 158 ? -18.143 5.236 -1.731 1.00 62.66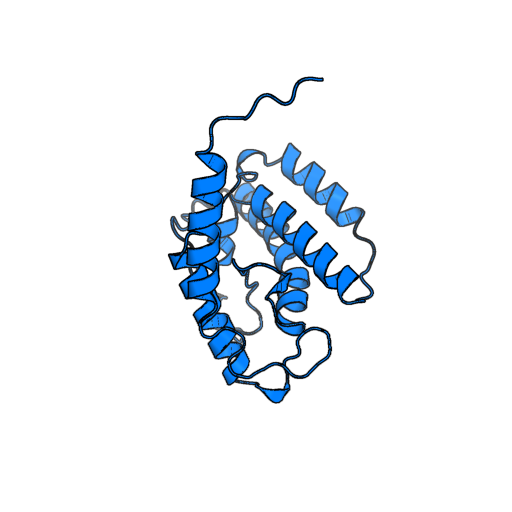 158 TRP A CA 1
ATOM 1342 C C . TRP A 1 158 ? -18.879 6.529 -2.134 1.00 62.66 158 TRP A C 1
ATOM 1344 O O . TRP A 1 158 ? -18.455 7.194 -3.071 1.00 62.66 158 TRP A O 1
ATOM 1354 N N . MET A 1 159 ? -19.920 6.948 -1.403 1.00 53.88 159 MET A N 1
ATOM 1355 C CA . MET A 1 159 ? -20.719 8.139 -1.720 1.00 53.88 159 MET A CA 1
ATOM 1356 C C . MET A 1 159 ? -19.982 9.425 -1.341 1.00 53.88 159 MET A C 1
ATOM 1358 O O . MET A 1 159 ? -20.179 10.460 -1.972 1.00 53.88 159 MET A O 1
ATOM 1362 N N . TRP A 1 160 ? -19.110 9.360 -0.331 1.00 54.28 160 TRP A N 1
ATOM 1363 C CA . TRP A 1 160 ? -18.284 10.491 0.085 1.00 54.28 160 TRP A CA 1
ATOM 1364 C C . TRP A 1 160 ? -17.216 10.830 -0.958 1.00 54.28 160 TRP A C 1
ATOM 1366 O O . TRP A 1 160 ? -17.021 12.002 -1.261 1.00 54.28 160 TRP A O 1
ATOM 1376 N N . TRP A 1 161 ? -16.596 9.822 -1.578 1.00 51.81 161 TRP A N 1
ATOM 1377 C CA . TRP A 1 161 ? -15.636 10.037 -2.667 1.00 51.81 161 TRP A CA 1
ATOM 1378 C C . TRP A 1 161 ? -16.272 10.691 -3.904 1.00 51.81 161 TRP A C 1
ATOM 1380 O O . TRP A 1 161 ? -15.688 11.614 -4.471 1.00 51.81 161 TRP A O 1
ATOM 1390 N N . TYR A 1 162 ? -17.494 10.296 -4.283 1.00 47.34 162 TYR A N 1
ATOM 1391 C CA . TYR A 1 162 ? -18.234 10.964 -5.365 1.00 47.34 162 TYR A CA 1
ATOM 1392 C C . TYR A 1 162 ? -18.547 12.433 -5.034 1.00 47.34 162 TYR A C 1
ATOM 1394 O O . TYR A 1 162 ? -18.324 13.308 -5.862 1.00 47.34 162 TYR A O 1
ATOM 1402 N N . ARG A 1 163 ? -18.973 12.738 -3.800 1.00 47.09 163 ARG A N 1
ATOM 1403 C CA . ARG A 1 163 ? -19.271 14.125 -3.388 1.00 47.09 163 ARG A CA 1
ATOM 1404 C C . ARG A 1 163 ? -18.036 15.028 -3.313 1.00 47.09 163 ARG A C 1
ATOM 1406 O O . ARG A 1 163 ? -18.147 16.226 -3.555 1.00 47.09 163 ARG A O 1
ATOM 1413 N N . VAL A 1 164 ? -16.875 14.479 -2.952 1.00 48.34 164 VAL A N 1
ATOM 1414 C CA . VAL A 1 164 ? -15.614 15.238 -2.899 1.00 48.34 164 VAL A CA 1
ATOM 1415 C C . VAL A 1 164 ? -15.054 15.468 -4.304 1.00 48.34 164 VAL A C 1
ATOM 1417 O O . VAL A 1 164 ? -14.602 16.572 -4.592 1.00 48.34 164 VAL A O 1
ATOM 1420 N N . THR A 1 165 ? -15.117 14.476 -5.195 1.00 47.84 165 THR A N 1
ATOM 1421 C CA . THR A 1 165 ? -14.614 14.610 -6.577 1.00 47.84 165 THR A CA 1
ATOM 1422 C C . THR A 1 165 ? -15.450 15.555 -7.441 1.00 47.84 165 THR A C 1
ATOM 1424 O O . THR A 1 165 ? -14.857 16.261 -8.253 1.00 47.84 165 THR A O 1
ATOM 1427 N N . ASP A 1 166 ? -16.764 15.668 -7.215 1.00 46.00 166 ASP A N 1
ATOM 1428 C CA . ASP A 1 166 ? -17.593 16.712 -7.848 1.00 46.00 166 ASP A CA 1
ATOM 1429 C C . ASP A 1 166 ? -17.148 18.118 -7.418 1.00 46.00 166 ASP A C 1
ATOM 1431 O O . ASP A 1 166 ? -16.792 18.942 -8.256 1.00 46.00 166 ASP A O 1
ATOM 1435 N N . LYS A 1 167 ? -17.033 18.370 -6.106 1.00 44.28 167 LYS A N 1
ATOM 1436 C CA . LYS A 1 167 ? -16.590 19.677 -5.584 1.00 44.28 167 LYS A CA 1
ATOM 1437 C C . LYS A 1 167 ? -15.150 20.032 -5.961 1.00 44.28 167 LYS A C 1
ATOM 1439 O O . LYS A 1 167 ? -14.834 21.197 -6.173 1.00 44.28 167 LYS A O 1
ATOM 1444 N N . SER A 1 168 ? -14.263 19.042 -6.032 1.00 44.09 168 SER A N 1
ATOM 1445 C CA . SER A 1 168 ? -12.862 19.247 -6.429 1.00 44.09 168 SER A CA 1
ATOM 1446 C C . SER A 1 168 ? -12.746 19.570 -7.922 1.00 44.09 168 SER A C 1
ATOM 1448 O O . SER A 1 168 ? -11.929 20.402 -8.302 1.00 44.09 168 SER A O 1
ATOM 1450 N N . ARG A 1 169 ? -13.591 18.959 -8.768 1.00 42.53 169 ARG A N 1
ATOM 1451 C CA . ARG A 1 169 ? -13.710 19.303 -10.193 1.00 42.53 169 ARG A CA 1
ATOM 1452 C C . ARG A 1 169 ? -14.321 20.688 -10.400 1.00 42.53 169 ARG A C 1
ATOM 1454 O O . ARG A 1 169 ? -13.809 21.427 -11.231 1.00 42.53 169 ARG A O 1
ATOM 1461 N N . GLU A 1 170 ? -15.329 21.066 -9.614 1.00 45.28 170 GLU A N 1
ATOM 1462 C CA . GLU A 1 170 ? -15.884 22.428 -9.612 1.00 45.28 170 GLU A CA 1
ATOM 1463 C C . GLU A 1 170 ? -14.838 23.473 -9.199 1.00 45.28 170 GLU A C 1
ATOM 1465 O O . GLU A 1 170 ? -14.754 24.527 -9.820 1.00 45.28 170 GLU A O 1
ATOM 1470 N N . LEU A 1 171 ? -14.002 23.188 -8.193 1.00 43.75 171 LEU A N 1
ATOM 1471 C CA . LEU A 1 171 ? -12.930 24.090 -7.747 1.00 43.75 171 LEU A CA 1
ATOM 1472 C C . LEU A 1 171 ? -11.809 24.254 -8.786 1.00 43.75 171 LEU A C 1
ATOM 1474 O O . LEU A 1 171 ? -11.250 25.340 -8.898 1.00 43.75 171 LEU A O 1
ATOM 1478 N N . LEU A 1 172 ? -11.505 23.214 -9.568 1.00 39.56 172 LEU A N 1
ATOM 1479 C CA . LEU A 1 172 ? -10.514 23.266 -10.655 1.00 39.56 172 LEU A CA 1
ATOM 1480 C C . LEU A 1 172 ? -11.048 23.916 -11.946 1.00 39.56 172 LEU A C 1
ATOM 1482 O O . LEU A 1 172 ? -10.264 24.226 -12.838 1.00 39.56 172 LEU A O 1
ATOM 1486 N N . GLN A 1 173 ? -12.363 24.119 -12.055 1.00 43.03 173 GLN A N 1
ATOM 1487 C CA . GLN A 1 173 ? -13.018 24.815 -13.171 1.00 43.03 173 GLN A CA 1
ATOM 1488 C C . GLN A 1 173 ? -13.308 26.289 -12.865 1.00 43.03 173 GLN A C 1
ATOM 1490 O O . GLN A 1 173 ? -13.793 27.014 -13.735 1.00 43.03 173 GLN A O 1
ATOM 1495 N N . GLN A 1 174 ? -13.009 26.758 -11.649 1.00 40.81 174 GLN A N 1
ATOM 1496 C CA . GLN A 1 174 ? -13.087 28.181 -11.343 1.00 40.81 174 GLN A CA 1
ATOM 1497 C C . GLN A 1 174 ? -11.926 28.897 -12.043 1.00 40.81 174 GLN A C 1
ATOM 1499 O O . GLN A 1 174 ? -10.776 28.489 -11.863 1.00 40.81 174 GLN A O 1
ATOM 1504 N N . PRO A 1 175 ? -12.187 29.950 -12.842 1.00 37.22 175 PRO A N 1
ATOM 1505 C CA . PRO A 1 175 ? -11.109 30.752 -13.398 1.00 37.22 175 PRO A CA 1
ATOM 1506 C C . PRO A 1 175 ? -10.259 31.278 -12.241 1.00 37.22 175 PRO A C 1
ATOM 1508 O O . PRO A 1 175 ? -10.805 31.722 -11.225 1.00 37.22 175 PRO A O 1
ATOM 1511 N N . ALA A 1 176 ? -8.935 31.178 -12.383 1.00 41.75 176 ALA A N 1
ATOM 1512 C CA . ALA A 1 176 ? -7.990 31.690 -11.403 1.00 41.75 176 ALA A CA 1
ATOM 1513 C C . ALA A 1 176 ? -8.358 33.147 -11.098 1.00 41.75 176 ALA A C 1
ATOM 1515 O O . ALA A 1 176 ? -8.284 34.007 -11.971 1.00 41.75 176 ALA A O 1
ATOM 1516 N N . LYS A 1 177 ? -8.832 33.410 -9.877 1.00 43.22 177 LYS A N 1
ATOM 1517 C CA . LYS A 1 177 ? -9.005 34.782 -9.413 1.00 43.22 177 LYS A CA 1
ATOM 1518 C C . LYS A 1 177 ? -7.611 35.320 -9.156 1.00 43.22 177 LYS A C 1
ATOM 1520 O O . LYS A 1 177 ? -6.888 34.744 -8.344 1.00 43.22 177 LYS A O 1
ATOM 1525 N N . ASP A 1 178 ? -7.262 36.374 -9.881 1.00 37.97 178 ASP A N 1
ATOM 1526 C CA . ASP A 1 178 ? -6.002 37.093 -9.764 1.00 37.97 178 ASP A CA 1
ATOM 1527 C C . ASP A 1 178 ? -5.676 37.360 -8.292 1.00 37.97 178 ASP A C 1
ATOM 1529 O O . ASP A 1 178 ? -6.336 38.149 -7.611 1.00 37.97 178 ASP A O 1
ATOM 1533 N N . ILE A 1 179 ? -4.656 36.668 -7.790 1.00 38.62 179 ILE A N 1
ATOM 1534 C CA . ILE A 1 179 ? -3.994 37.045 -6.549 1.00 38.62 179 ILE A CA 1
ATOM 1535 C C . ILE A 1 179 ? -3.010 38.140 -6.957 1.00 38.62 179 ILE A C 1
ATOM 1537 O O . ILE A 1 179 ? -1.938 37.856 -7.487 1.00 38.62 179 ILE A O 1
ATOM 1541 N N . ASN A 1 180 ? -3.433 39.393 -6.795 1.00 32.66 180 ASN A N 1
ATOM 1542 C CA . ASN A 1 180 ? -2.559 40.559 -6.913 1.00 32.66 180 ASN A CA 1
ATOM 1543 C C . ASN A 1 180 ? -1.537 40.530 -5.747 1.00 32.66 180 ASN A C 1
ATOM 1545 O O . ASN A 1 180 ? -1.916 40.067 -4.666 1.00 32.66 180 ASN A O 1
ATOM 1549 N N . PRO A 1 181 ? -0.275 40.953 -5.960 1.00 46.22 181 PRO A N 1
ATOM 1550 C CA . PRO A 1 181 ? 0.862 40.633 -5.096 1.00 46.22 181 PRO A CA 1
ATOM 1551 C C . PRO A 1 181 ? 0.819 41.291 -3.714 1.00 46.22 181 PRO A C 1
ATOM 1553 O O . PRO A 1 181 ? 0.212 42.379 -3.577 1.00 46.22 181 PRO A O 1
#

Foldseek 3Di:
DPPLPPDPPLPDQDDFQDQLLLDWPCRLVSNLVRLLVLLVVLVVCVVVVDPPDQDPDADPDPNNSSVLSLAVQQSVVVSVSSVVVCVVLPDDDDDCPVVVVVSVVSCVVCVRSHDHDHDDLVRNVNRLVVSLVVCLVPQQVTHNSPHRDDNCSSPPVSVVVVVVVVVVVVVVPPPPDDPDD

Mean predicted aligned error: 8.76 Å